Protein AF-0000000074762880 (afdb_homodimer)

pLDDT: mean 85.39, std 21.09, range [31.58, 98.94]

Structure (mmCIF, N/CA/C/O backbone):
data_AF-0000000074762880-model_v1
#
loop_
_entity.id
_entity.type
_entity.pdbx_description
1 polymer 'LSM complex subunit LSM5'
#
loop_
_atom_site.group_PDB
_atom_site.id
_atom_site.type_symbol
_atom_site.label_atom_id
_atom_site.label_alt_id
_atom_site.label_comp_id
_atom_site.label_asym_id
_atom_site.label_entity_id
_atom_site.label_seq_id
_atom_site.pdbx_PDB_ins_code
_atom_site.Cartn_x
_atom_site.Cartn_y
_atom_site.Cartn_z
_atom_site.occupancy
_atom_site.B_iso_or_equiv
_atom_site.auth_seq_id
_atom_site.auth_comp_id
_atom_site.auth_asym_id
_atom_site.auth_atom_id
_atom_site.pdbx_PDB_model_num
ATOM 1 N N . MET A 1 1 ? -32.656 53.375 37.812 1 33.16 1 MET A N 1
ATOM 2 C CA . MET A 1 1 ? -31.406 52.688 38.125 1 33.16 1 MET A CA 1
ATOM 3 C C . MET A 1 1 ? -31.312 51.375 37.344 1 33.16 1 MET A C 1
ATOM 5 O O . MET A 1 1 ? -31.844 50.344 37.75 1 33.16 1 MET A O 1
ATOM 9 N N . SER A 1 2 ? -31.391 51.438 35.969 1 41.62 2 SER A N 1
ATOM 10 C CA . SER A 1 2 ? -31.391 50.375 35 1 41.62 2 SER A CA 1
ATOM 11 C C . SER A 1 2 ? -30.078 49.594 35.031 1 41.62 2 SER A C 1
ATOM 13 O O . SER A 1 2 ? -29 50.188 35.094 1 41.62 2 SER A O 1
ATOM 15 N N . ALA A 1 3 ? -30.047 48.281 35.531 1 45.09 3 ALA A N 1
ATOM 16 C CA . ALA A 1 3 ? -29.031 47.25 35.625 1 45.09 3 ALA A CA 1
ATOM 17 C C . ALA A 1 3 ? -28.391 46.969 34.281 1 45.09 3 ALA A C 1
ATOM 19 O O . ALA A 1 3 ? -29.094 46.812 33.281 1 45.09 3 ALA A O 1
ATOM 20 N N . PRO A 1 4 ? -27.109 47.469 33.969 1 40.41 4 PRO A N 1
ATOM 21 C CA . PRO A 1 4 ? -26.391 47.219 32.719 1 40.41 4 PRO A CA 1
ATOM 22 C C . PRO A 1 4 ? -26.156 45.75 32.469 1 40.41 4 PRO A C 1
ATOM 24 O O . PRO A 1 4 ? -25.609 45.031 33.344 1 40.41 4 PRO A O 1
ATOM 27 N N . ASN A 1 5 ? -27 44.938 31.938 1 44.59 5 ASN A N 1
ATOM 28 C CA . ASN A 1 5 ? -26.891 43.5 31.656 1 44.59 5 ASN A CA 1
ATOM 29 C C . ASN A 1 5 ? -25.75 43.219 30.688 1 44.59 5 ASN A C 1
ATOM 31 O O . ASN A 1 5 ? -25.922 43.25 29.469 1 44.59 5 ASN A O 1
ATOM 35 N N . SER A 1 6 ? -24.656 44.031 30.609 1 48.41 6 SER A N 1
ATOM 36 C CA . SER A 1 6 ? -23.75 43.656 29.531 1 48.41 6 SER A CA 1
ATOM 37 C C . SER A 1 6 ? -23.234 42.219 29.688 1 48.41 6 SER A C 1
ATOM 39 O O . SER A 1 6 ? -22.484 41.938 30.625 1 48.41 6 SER A O 1
ATOM 41 N N . GLY A 1 7 ? -24.078 41.219 29.641 1 41.75 7 GLY A N 1
ATOM 42 C CA . GLY A 1 7 ? -23.641 39.812 29.656 1 41.75 7 GLY A CA 1
ATOM 43 C C . GLY A 1 7 ? -22.516 39.562 28.672 1 41.75 7 GLY A C 1
ATOM 44 O O . GLY A 1 7 ? -22.688 39.688 27.469 1 41.75 7 GLY A O 1
ATOM 45 N N . GLY A 1 8 ? -21.266 39.969 28.859 1 42.09 8 GLY A N 1
ATOM 46 C CA . GLY A 1 8 ? -20.078 39.531 28.125 1 42.09 8 GLY A CA 1
ATOM 47 C C . GLY A 1 8 ? -20.078 38.062 27.797 1 42.09 8 GLY A C 1
ATOM 48 O O . GLY A 1 8 ? -20.156 37.219 28.688 1 42.09 8 GLY A O 1
ATOM 49 N N . SER A 1 9 ? -20.672 37.625 26.641 1 46.97 9 SER A N 1
ATOM 50 C CA . SER A 1 9 ? -20.594 36.25 26.109 1 46.97 9 SER A CA 1
ATOM 51 C C . SER A 1 9 ? -19.156 35.75 26.109 1 46.97 9 SER A C 1
ATOM 53 O O . SER A 1 9 ? -18.281 36.375 25.5 1 46.97 9 SER A O 1
ATOM 55 N N . ALA A 1 10 ? -18.578 35.156 27.141 1 42.91 10 ALA A N 1
ATOM 56 C CA . ALA A 1 10 ? -17.312 34.438 27.219 1 42.91 10 ALA A CA 1
ATOM 57 C C . ALA A 1 10 ? -17.125 33.531 26.016 1 42.91 10 ALA A C 1
ATOM 59 O O . ALA A 1 10 ? -18 32.688 25.719 1 42.91 10 ALA A O 1
ATOM 60 N N . ALA A 1 11 ? -16.5 33.969 24.906 1 45.34 11 ALA A N 1
ATOM 61 C CA . ALA A 1 11 ? -16.078 33.094 23.828 1 45.34 11 ALA A CA 1
ATOM 62 C C . ALA A 1 11 ? -15.492 31.781 24.359 1 45.34 11 ALA A C 1
ATOM 64 O O . ALA A 1 11 ? -14.664 31.797 25.266 1 45.34 11 ALA A O 1
ATOM 65 N N . ALA A 1 12 ? -16.266 30.703 24.516 1 47.09 12 ALA A N 1
ATOM 66 C CA . ALA A 1 12 ? -15.789 29.375 24.844 1 47.09 12 ALA A CA 1
ATOM 67 C C . ALA A 1 12 ? -14.484 29.062 24.125 1 47.09 12 ALA A C 1
ATOM 69 O O . ALA A 1 12 ? -14.289 29.484 22.984 1 47.09 12 ALA A O 1
ATOM 70 N N . PRO A 1 13 ? -13.344 28.875 24.766 1 45.22 13 PRO A N 1
ATOM 71 C CA . PRO A 1 13 ? -12.102 28.484 24.094 1 45.22 13 PRO A CA 1
ATOM 72 C C . PRO A 1 13 ? -12.328 27.453 22.984 1 45.22 13 PRO A C 1
ATOM 74 O O . PRO A 1 13 ? -13.156 26.547 23.141 1 45.22 13 PRO A O 1
ATOM 77 N N . ALA A 1 14 ? -12.109 27.734 21.781 1 44.53 14 ALA A N 1
ATOM 78 C CA . ALA A 1 14 ? -12.023 26.734 20.703 1 44.53 14 ALA A CA 1
ATOM 79 C C . ALA A 1 14 ? -11.336 25.469 21.203 1 44.53 14 ALA A C 1
ATOM 81 O O . ALA A 1 14 ? -10.227 25.516 21.734 1 44.53 14 ALA A O 1
ATOM 82 N N . VAL A 1 15 ? -11.93 24.578 21.797 1 44.28 15 VAL A N 1
ATOM 83 C CA . VAL A 1 15 ? -11.352 23.266 22.031 1 44.28 15 VAL A CA 1
ATOM 84 C C . VAL A 1 15 ? -10.328 22.953 20.953 1 44.28 15 VAL A C 1
ATOM 86 O O . VAL A 1 15 ? -10.625 23.016 19.75 1 44.28 15 VAL A O 1
ATOM 89 N N . ALA A 1 16 ? -9.109 23.25 20.922 1 46.06 16 ALA A N 1
ATOM 90 C CA . ALA A 1 16 ? -8.07 22.594 20.125 1 46.06 16 ALA A CA 1
ATOM 91 C C . ALA A 1 16 ? -8.445 21.156 19.812 1 46.06 16 ALA A C 1
ATOM 93 O O . ALA A 1 16 ? -8.586 20.328 20.719 1 46.06 16 ALA A O 1
ATOM 94 N N . SER A 1 17 ? -9.477 20.719 19 1 48 17 SER A N 1
ATOM 95 C CA . SER A 1 17 ? -10.07 19.453 18.594 1 48 17 SER A CA 1
ATOM 96 C C . SER A 1 17 ? -9.023 18.344 18.594 1 48 17 SER A C 1
ATOM 98 O O . SER A 1 17 ? -8 18.453 17.906 1 48 17 SER A O 1
ATOM 100 N N . ILE A 1 18 ? -8.797 17.5 19.578 1 48.66 18 ILE A N 1
ATOM 101 C CA . ILE A 1 18 ? -8.047 16.281 19.859 1 48.66 18 ILE A CA 1
ATOM 102 C C . ILE A 1 18 ? -7.859 15.492 18.578 1 48.66 18 ILE A C 1
ATOM 104 O O . ILE A 1 18 ? -6.965 14.648 18.484 1 48.66 18 ILE A O 1
ATOM 108 N N . HIS A 1 19 ? -8.844 15.5 17.578 1 56.34 19 HIS A N 1
ATOM 109 C CA . HIS A 1 19 ? -8.836 14.672 16.375 1 56.34 19 HIS A CA 1
ATOM 110 C C . HIS A 1 19 ? -7.68 15.039 15.453 1 56.34 19 HIS A C 1
ATOM 112 O O . HIS A 1 19 ? -7.223 14.211 14.664 1 56.34 19 HIS A O 1
ATOM 118 N N . GLN A 1 20 ? -7.203 16.391 15.562 1 60.19 20 GLN A N 1
ATOM 119 C CA . GLN A 1 20 ? -6.215 16.938 14.641 1 60.19 20 GLN A CA 1
ATOM 120 C C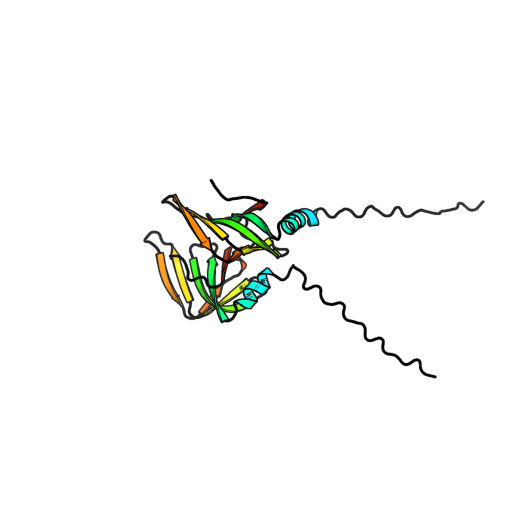 . GLN A 1 20 ? -4.812 16.438 14.977 1 60.19 20 GLN A C 1
ATOM 122 O O . GLN A 1 20 ? -3.959 16.328 14.094 1 60.19 20 GLN A O 1
ATOM 127 N N . LEU A 1 21 ? -4.727 15.547 16.047 1 78 21 LEU A N 1
ATOM 128 C CA . LEU A 1 21 ? -3.393 15.375 16.609 1 78 21 LEU A CA 1
ATOM 129 C C . LEU A 1 21 ? -2.654 14.234 15.906 1 78 21 LEU A C 1
ATOM 131 O O . LEU A 1 21 ? -1.507 14.398 15.484 1 78 21 LEU A O 1
ATOM 135 N N . PRO A 1 22 ? -3.332 13.062 15.812 1 84.62 22 PRO A N 1
ATOM 136 C CA . PRO A 1 22 ? -2.516 12.016 15.188 1 84.62 22 PRO A CA 1
ATOM 137 C C . PRO A 1 22 ? -2.133 12.344 13.75 1 84.62 22 PRO A C 1
ATOM 139 O O . PRO A 1 22 ? -0.975 12.164 13.359 1 84.62 22 PRO A O 1
ATOM 142 N N . LEU A 1 23 ? -3.07 12.852 13 1 90.31 23 LEU A N 1
ATOM 143 C CA . LEU A 1 23 ? -2.814 13.18 11.602 1 90.31 23 LEU A CA 1
ATOM 144 C C . LEU A 1 23 ? -1.828 14.336 11.484 1 90.31 23 LEU A C 1
ATOM 146 O O . LEU A 1 23 ? -1.041 14.391 10.539 1 90.31 23 LEU A O 1
ATOM 150 N N . GLU A 1 24 ? -1.868 15.227 12.484 1 90.62 24 GLU A N 1
ATOM 151 C CA . GLU A 1 24 ? -0.919 16.328 12.492 1 90.62 24 GLU A CA 1
ATOM 152 C C . GLU A 1 24 ? 0.515 15.836 12.625 1 90.62 24 GLU A C 1
ATOM 154 O O . GLU A 1 24 ? 1.433 16.391 12.023 1 90.62 24 GLU A O 1
ATOM 159 N N . LEU A 1 25 ? 0.623 14.883 13.5 1 91.12 25 LEU A N 1
ATOM 160 C CA . LEU A 1 25 ? 1.95 14.297 13.648 1 91.12 25 LEU A CA 1
ATOM 161 C C . LEU A 1 25 ? 2.432 13.711 12.32 1 91.12 25 LEU A C 1
ATOM 163 O O . LEU A 1 25 ? 3.588 13.898 11.938 1 91.12 25 LEU A O 1
ATOM 167 N N . ILE A 1 26 ? 1.624 12.969 11.641 1 94.25 26 ILE A N 1
ATOM 168 C CA . ILE A 1 26 ? 1.988 12.391 10.352 1 94.25 26 ILE A CA 1
ATOM 169 C C . ILE A 1 26 ? 2.318 13.5 9.359 1 94.25 26 ILE A C 1
ATOM 171 O O . ILE A 1 26 ? 3.273 13.391 8.586 1 94.25 26 ILE A O 1
ATOM 175 N N . ASP A 1 27 ? 1.484 14.57 9.406 1 93.56 27 ASP A N 1
ATOM 176 C CA . ASP A 1 27 ? 1.713 15.727 8.539 1 93.56 27 ASP A CA 1
ATOM 177 C C . ASP A 1 27 ? 3.127 16.266 8.719 1 93.56 27 ASP A C 1
ATOM 179 O O . ASP A 1 27 ? 3.783 16.641 7.738 1 93.56 27 ASP A O 1
ATOM 183 N N . SER A 1 28 ? 3.652 16.266 9.875 1 94.44 28 SER A N 1
ATOM 184 C CA . SER A 1 28 ? 4.977 16.812 10.156 1 94.44 28 SER A CA 1
ATOM 185 C C . SER A 1 28 ? 6.074 15.898 9.641 1 94.44 28 SER A C 1
ATOM 187 O O . SER A 1 28 ? 7.242 16.297 9.562 1 94.44 28 SER A O 1
ATOM 189 N N . CYS A 1 29 ? 5.75 14.648 9.273 1 96.38 29 CYS A N 1
ATOM 190 C CA . CYS A 1 29 ? 6.73 13.68 8.789 1 96.38 29 CYS A CA 1
ATOM 191 C C . CYS A 1 29 ? 6.883 13.766 7.277 1 96.38 29 CYS A C 1
ATOM 193 O O . CYS A 1 29 ? 7.758 13.117 6.699 1 96.38 29 CYS A O 1
ATOM 195 N N . ILE A 1 30 ? 6.023 14.531 6.621 1 96.12 30 ILE A N 1
ATOM 196 C CA . ILE A 1 30 ? 6.113 14.625 5.168 1 96.12 30 ILE A CA 1
ATOM 197 C C . ILE A 1 30 ? 7.516 15.078 4.766 1 96.12 30 ILE A C 1
ATOM 199 O O . ILE A 1 30 ? 8.039 16.047 5.305 1 96.12 30 ILE A O 1
ATOM 203 N N . GLY A 1 31 ? 8.102 14.375 3.934 1 97.81 31 GLY A N 1
ATOM 204 C CA . GLY A 1 31 ? 9.445 14.68 3.459 1 97.81 31 GLY A CA 1
ATOM 205 C C . GLY A 1 31 ? 10.531 14.055 4.309 1 97.81 31 GLY A C 1
ATOM 206 O O . GLY A 1 31 ? 11.711 14.156 3.986 1 97.81 31 GLY A O 1
ATOM 207 N N . SER A 1 32 ? 10.164 13.375 5.352 1 98.44 32 SER A N 1
ATOM 208 C CA . SER A 1 32 ? 11.133 12.773 6.262 1 98.44 32 SER A CA 1
ATOM 209 C C . SER A 1 32 ? 11 11.258 6.289 1 98.44 32 SER A C 1
ATOM 211 O O . SER A 1 32 ? 10.031 10.703 5.77 1 98.44 32 SER A O 1
ATOM 213 N N . LYS A 1 33 ? 11.969 10.609 6.941 1 98.62 33 LYS A N 1
ATOM 214 C CA . LYS A 1 33 ? 11.984 9.164 7.102 1 98.62 33 LYS A CA 1
ATOM 215 C C . LYS A 1 33 ? 10.938 8.711 8.117 1 98.62 33 LYS A C 1
ATOM 217 O O . LYS A 1 33 ? 10.75 9.352 9.148 1 98.62 33 LYS A O 1
ATOM 222 N N . ILE A 1 34 ? 10.328 7.562 7.801 1 98.75 34 ILE A N 1
ATOM 223 C CA . ILE A 1 34 ? 9.352 6.965 8.703 1 98.75 34 ILE A CA 1
ATOM 224 C C . ILE A 1 34 ? 9.422 5.441 8.609 1 98.75 34 ILE A C 1
ATOM 226 O O . ILE A 1 34 ? 9.734 4.895 7.551 1 98.75 34 ILE A O 1
ATOM 230 N N . TRP A 1 35 ? 9.18 4.832 9.648 1 98.81 35 TRP A N 1
ATOM 231 C CA . TRP A 1 35 ? 9.055 3.381 9.75 1 98.81 35 TRP A CA 1
ATOM 232 C C . TRP A 1 35 ? 7.605 2.971 9.984 1 98.81 35 TRP A C 1
ATOM 234 O O . TRP A 1 35 ? 6.953 3.465 10.906 1 98.81 35 TRP A O 1
ATOM 244 N N . VAL A 1 36 ? 7.086 2.119 9.117 1 98.81 36 VAL A N 1
ATOM 245 C CA . VAL A 1 36 ? 5.699 1.666 9.164 1 98.81 36 VAL A CA 1
ATOM 246 C C . VAL A 1 36 ? 5.656 0.163 9.43 1 98.81 36 VAL A C 1
ATOM 248 O O . VAL A 1 36 ? 6.27 -0.62 8.695 1 98.81 36 VAL A O 1
ATOM 251 N N . VAL A 1 37 ? 4.938 -0.223 10.414 1 98.38 37 VAL A N 1
ATOM 252 C CA . VAL A 1 37 ? 4.684 -1.624 10.734 1 98.38 37 VAL A CA 1
ATOM 253 C C . VAL A 1 37 ? 3.258 -1.995 10.328 1 98.38 37 VAL A C 1
ATOM 255 O O . VAL A 1 37 ? 2.295 -1.376 10.789 1 98.38 37 VAL A O 1
ATOM 258 N N . MET A 1 38 ? 3.141 -3.023 9.461 1 98 38 MET A N 1
ATOM 259 C CA . MET A 1 38 ? 1.846 -3.471 8.953 1 98 38 MET A CA 1
ATOM 260 C C . MET A 1 38 ? 1.243 -4.535 9.867 1 98 38 MET A C 1
ATOM 262 O O . MET A 1 38 ? 1.924 -5.059 10.75 1 98 38 MET A O 1
ATOM 266 N N . LYS A 1 39 ? 0.007 -4.867 9.594 1 96.81 39 LYS A N 1
ATOM 267 C CA . LYS A 1 39 ? -0.64 -5.98 10.273 1 96.81 39 LYS A CA 1
ATOM 268 C C . LYS A 1 39 ? -0.036 -7.316 9.844 1 96.81 39 LYS A C 1
ATOM 270 O O . LYS A 1 39 ? -0.022 -8.273 10.609 1 96.81 39 LYS A O 1
ATOM 275 N N . SER A 1 40 ? 0.507 -7.289 8.633 1 92.25 40 SER A N 1
ATOM 276 C CA . SER A 1 40 ? 1.175 -8.469 8.086 1 92.25 40 SER A CA 1
ATOM 277 C C . SER A 1 40 ? 2.602 -8.586 8.609 1 92.25 40 SER A C 1
ATOM 279 O O . SER A 1 40 ? 3.008 -7.832 9.492 1 92.25 40 SER A O 1
ATOM 281 N N . GLU A 1 41 ? 3.316 -9.469 8.07 1 91.19 41 GLU A N 1
ATOM 282 C CA . GLU A 1 41 ? 4.703 -9.711 8.453 1 91.19 41 GLU A CA 1
ATOM 283 C C . GLU A 1 41 ? 5.648 -8.742 7.742 1 91.19 41 GLU A C 1
ATOM 285 O O . GLU A 1 41 ? 6.855 -8.977 7.68 1 91.19 41 GLU A O 1
ATOM 290 N N . LYS A 1 42 ? 5.105 -7.676 7.27 1 96 42 LYS A N 1
ATOM 291 C CA . LYS A 1 42 ? 5.926 -6.727 6.523 1 96 42 LYS A CA 1
ATOM 292 C C . LYS A 1 42 ? 6.074 -5.41 7.277 1 96 42 LYS A C 1
ATOM 294 O O . LYS A 1 42 ? 5.141 -4.969 7.953 1 96 42 LYS A O 1
ATOM 299 N N . GLU A 1 43 ? 7.238 -4.797 7.148 1 98.38 43 GLU A N 1
ATOM 300 C CA . GLU A 1 43 ? 7.555 -3.451 7.613 1 98.38 43 GLU A CA 1
ATOM 301 C C . GLU A 1 43 ? 8.281 -2.652 6.531 1 98.38 43 GLU A C 1
ATOM 303 O O . GLU A 1 43 ? 8.938 -3.227 5.664 1 98.38 43 GLU A O 1
ATOM 308 N N . PHE A 1 44 ? 8.156 -1.356 6.711 1 98.69 44 PHE A N 1
ATOM 309 C CA . PHE A 1 44 ? 8.711 -0.507 5.668 1 98.69 44 PHE A CA 1
ATOM 310 C C . PHE A 1 44 ? 9.383 0.723 6.27 1 98.69 44 PHE A C 1
ATOM 312 O O . PHE A 1 44 ? 8.844 1.341 7.188 1 98.69 44 PHE A O 1
ATOM 319 N N . THR A 1 45 ? 10.5 1.047 5.758 1 98.88 45 THR A N 1
ATOM 320 C CA . THR A 1 45 ? 11.062 2.377 5.961 1 98.88 45 THR A CA 1
ATOM 321 C C . THR A 1 45 ? 11.18 3.121 4.633 1 98.88 45 THR A C 1
ATOM 323 O O . THR A 1 45 ? 11.359 2.504 3.582 1 98.88 45 THR A O 1
ATOM 326 N N . GLY A 1 46 ? 11.102 4.391 4.711 1 98.81 46 GLY A N 1
ATOM 327 C CA . GLY A 1 46 ? 11.219 5.258 3.551 1 98.81 46 GLY A CA 1
ATOM 328 C C . GLY A 1 46 ? 10.898 6.711 3.859 1 98.81 46 GLY A C 1
ATOM 329 O O . GLY A 1 46 ? 10.688 7.07 5.02 1 98.81 46 GLY A O 1
ATOM 330 N N . THR A 1 47 ? 10.914 7.496 2.854 1 98.88 47 THR A N 1
ATOM 331 C CA . THR A 1 47 ? 10.531 8.898 2.982 1 98.88 47 THR A CA 1
ATOM 332 C C . THR A 1 47 ? 9.039 9.078 2.73 1 98.88 47 THR A C 1
ATOM 334 O O . THR A 1 47 ? 8.531 8.695 1.672 1 98.88 47 THR A O 1
ATOM 337 N N . LEU A 1 48 ? 8.367 9.703 3.633 1 98.31 48 LEU A N 1
ATOM 338 C CA . LEU A 1 48 ? 6.941 9.961 3.459 1 98.31 48 LEU A CA 1
ATOM 339 C C . LEU A 1 48 ? 6.707 11.086 2.461 1 98.31 48 LEU A C 1
ATOM 341 O O . LEU A 1 48 ? 7.188 12.211 2.66 1 98.31 48 LEU A O 1
ATOM 345 N N . LYS A 1 49 ? 5.973 10.836 1.462 1 97.31 49 LYS A N 1
ATOM 346 C CA . LYS A 1 49 ? 5.676 11.852 0.46 1 97.31 49 LYS A CA 1
ATOM 347 C C . LYS A 1 49 ? 4.297 12.469 0.69 1 97.31 49 LYS A C 1
ATOM 349 O O . LYS A 1 49 ? 4.164 13.695 0.765 1 97.31 49 LYS A O 1
ATOM 354 N N . TYR A 1 50 ? 3.309 11.484 0.791 1 94 50 TYR A N 1
ATOM 355 C CA . TYR A 1 50 ? 1.933 11.922 0.991 1 94 50 TYR A CA 1
ATOM 356 C C . TYR A 1 50 ? 1.143 10.891 1.792 1 94 50 TYR A C 1
ATOM 358 O O . TYR A 1 50 ? 1.546 9.734 1.889 1 94 50 TYR A O 1
ATOM 366 N N . PHE A 1 51 ? 0.05 11.461 2.389 1 94.69 51 PHE A N 1
ATOM 367 C CA . PHE A 1 51 ? -0.934 10.602 3.029 1 94.69 51 PHE A CA 1
ATOM 368 C C . PHE A 1 51 ? -2.318 11.234 2.994 1 94.69 51 PHE A C 1
ATOM 370 O O . PHE A 1 51 ? -2.459 12.414 2.65 1 94.69 51 PHE A O 1
ATOM 377 N N . ASP A 1 52 ? -3.312 10.461 3.271 1 92.25 52 ASP A N 1
ATOM 378 C CA . ASP A 1 52 ? -4.668 11.008 3.297 1 92.25 52 ASP A CA 1
ATOM 379 C C . ASP A 1 52 ? -5.336 10.758 4.648 1 92.25 52 ASP A C 1
ATOM 381 O O . ASP A 1 52 ? -4.68 10.328 5.598 1 92.25 52 ASP A O 1
ATOM 385 N N . ASP A 1 53 ? -6.555 11.148 4.82 1 89.88 53 ASP A N 1
ATOM 386 C CA . ASP A 1 53 ? -7.281 11.109 6.086 1 89.88 53 ASP A CA 1
ATOM 387 C C . ASP A 1 53 ? -7.453 9.672 6.578 1 89.88 53 ASP A C 1
ATOM 389 O O . ASP A 1 53 ? -7.75 9.445 7.75 1 89.88 53 ASP A O 1
ATOM 393 N N . TYR A 1 54 ? -7.262 8.711 5.699 1 90.69 54 TYR A N 1
ATOM 394 C CA . TYR A 1 54 ? -7.375 7.305 6.059 1 90.69 54 TYR A CA 1
ATOM 395 C C . TYR A 1 54 ? -6.012 6.719 6.41 1 90.69 54 TYR A C 1
ATOM 397 O O . TYR A 1 54 ? -5.895 5.52 6.672 1 90.69 54 TYR A O 1
ATOM 405 N N . VAL A 1 55 ? -5.012 7.488 6.273 1 94.12 55 VAL A N 1
ATOM 406 C CA . VAL A 1 55 ? -3.623 7.164 6.578 1 94.12 55 VAL A CA 1
ATOM 407 C C . VAL A 1 55 ? -3.053 6.246 5.5 1 94.12 55 VAL A C 1
ATOM 409 O O . VAL A 1 55 ? -2.193 5.41 5.781 1 94.12 55 VAL A O 1
ATOM 412 N N . ASN A 1 56 ? -3.709 6.227 4.246 1 96.12 56 ASN A N 1
ATOM 413 C CA . ASN A 1 56 ? -2.967 5.738 3.09 1 96.12 56 ASN A CA 1
ATOM 414 C C . ASN A 1 56 ? -1.724 6.582 2.824 1 96.12 56 ASN A C 1
ATOM 416 O O . ASN A 1 56 ? -1.806 7.812 2.75 1 96.12 56 ASN A O 1
ATOM 420 N N . MET A 1 57 ? -0.604 5.867 2.588 1 97.25 57 MET A N 1
ATOM 421 C CA . MET A 1 57 ? 0.661 6.598 2.539 1 97.25 57 MET A CA 1
ATOM 422 C C . MET A 1 57 ? 1.443 6.246 1.278 1 97.25 57 MET A C 1
ATOM 424 O O . MET A 1 57 ? 1.493 5.082 0.878 1 97.25 57 MET A O 1
ATOM 428 N N . VAL A 1 58 ? 2.037 7.223 0.761 1 98.19 58 VAL A N 1
ATOM 429 C CA . VAL A 1 58 ? 2.998 7.027 -0.319 1 98.19 58 VAL A CA 1
ATOM 430 C C . VAL A 1 58 ? 4.414 7.254 0.204 1 98.19 58 VAL A C 1
ATOM 432 O O . VAL A 1 58 ? 4.727 8.32 0.733 1 98.19 58 VAL A O 1
ATOM 435 N N . LEU A 1 59 ? 5.215 6.23 0.085 1 98.5 59 LEU A N 1
ATOM 436 C CA . LEU A 1 59 ? 6.621 6.324 0.465 1 98.5 59 LEU A CA 1
ATOM 437 C C . LEU A 1 59 ? 7.523 6.207 -0.758 1 98.5 59 LEU A C 1
ATOM 439 O O . LEU A 1 59 ? 7.184 5.52 -1.723 1 98.5 59 LEU A O 1
ATOM 443 N N . GLU A 1 60 ? 8.656 6.867 -0.677 1 98.5 60 GLU A N 1
ATOM 444 C CA . GLU A 1 60 ? 9.719 6.719 -1.665 1 98.5 60 GLU A CA 1
ATOM 445 C C . GLU A 1 60 ? 11.008 6.215 -1.02 1 98.5 60 GLU A C 1
ATOM 447 O O . GLU A 1 60 ? 11.18 6.32 0.196 1 98.5 60 GLU A O 1
ATOM 452 N N . ASP A 1 61 ? 11.922 5.66 -1.912 1 98.62 61 ASP A N 1
ATOM 453 C CA . ASP A 1 61 ? 13.18 5.09 -1.438 1 98.62 61 ASP A CA 1
ATOM 454 C C . ASP A 1 61 ? 12.938 4.145 -0.264 1 98.62 61 ASP A C 1
ATOM 456 O O . ASP A 1 61 ? 13.477 4.355 0.828 1 98.62 61 ASP A O 1
ATOM 460 N N . VAL A 1 62 ? 12.25 3.068 -0.622 1 98.69 62 VAL A N 1
ATOM 461 C CA . VAL A 1 62 ? 11.664 2.205 0.397 1 98.69 62 VAL A CA 1
ATOM 462 C C . VAL A 1 62 ? 12.555 0.987 0.623 1 98.69 62 VAL A C 1
ATOM 464 O O . VAL A 1 62 ? 13.07 0.4 -0.333 1 98.69 62 VAL A O 1
ATOM 467 N N . THR A 1 63 ? 12.719 0.691 1.844 1 98.69 63 THR A N 1
ATOM 468 C CA . THR A 1 63 ? 13.203 -0.628 2.229 1 98.69 63 THR A CA 1
ATOM 469 C C . THR A 1 63 ? 12.094 -1.453 2.867 1 98.69 63 THR A C 1
ATOM 471 O O . THR A 1 63 ? 11.492 -1.03 3.855 1 98.69 63 THR A O 1
ATOM 474 N N . GLU A 1 64 ? 11.797 -2.555 2.312 1 98.38 64 GLU A N 1
ATOM 475 C CA . GLU A 1 64 ? 10.844 -3.514 2.863 1 98.38 64 GLU A CA 1
ATOM 476 C C . GLU A 1 64 ? 11.555 -4.582 3.691 1 98.38 64 GLU A C 1
ATOM 478 O O . GLU A 1 64 ? 12.578 -5.121 3.273 1 98.38 64 GLU A O 1
ATOM 483 N N . PHE A 1 65 ? 10.992 -4.855 4.824 1 97.88 65 PHE A N 1
ATOM 484 C CA . PHE A 1 65 ? 11.406 -5.965 5.676 1 97.88 65 PHE A CA 1
ATOM 485 C C . PHE A 1 65 ? 10.281 -6.984 5.816 1 97.88 65 PHE A C 1
ATOM 487 O O . PHE A 1 65 ? 9.156 -6.629 6.188 1 97.88 65 PHE A O 1
ATOM 494 N N . GLU A 1 66 ? 10.594 -8.211 5.469 1 95.81 66 GLU A N 1
ATOM 495 C CA . GLU A 1 66 ? 9.617 -9.289 5.594 1 95.81 66 GLU A CA 1
ATOM 496 C C . GLU A 1 66 ? 10.156 -10.438 6.438 1 95.81 66 GLU A C 1
ATOM 498 O O . GLU A 1 66 ? 11.258 -10.938 6.184 1 95.81 66 GLU A O 1
ATOM 503 N N . ASN A 1 67 ? 9.43 -10.828 7.402 1 93 67 ASN A N 1
ATOM 504 C CA . ASN A 1 67 ? 9.789 -12.016 8.164 1 93 67 ASN A CA 1
ATOM 505 C C . ASN A 1 67 ? 9.305 -13.289 7.469 1 93 67 ASN A C 1
ATOM 507 O O . ASN A 1 67 ? 8.117 -13.438 7.188 1 93 67 ASN A O 1
ATOM 511 N N . THR A 1 68 ? 10.273 -14.156 7.129 1 88.19 68 THR A N 1
ATOM 512 C CA . THR A 1 68 ? 9.984 -15.453 6.531 1 88.19 68 THR A CA 1
ATOM 513 C C . THR A 1 68 ? 10.461 -16.578 7.434 1 88.19 68 THR A C 1
ATOM 515 O O . THR A 1 68 ? 11.203 -16.344 8.391 1 88.19 68 THR A O 1
ATOM 518 N N . PRO A 1 69 ? 10.047 -17.812 7.145 1 86.25 69 PRO A N 1
ATOM 519 C CA . PRO A 1 69 ? 10.57 -18.922 7.922 1 86.25 69 PRO A CA 1
ATOM 520 C C . PRO A 1 69 ? 12.094 -19.016 7.867 1 86.25 69 PRO A C 1
ATOM 522 O O . PRO A 1 69 ? 12.727 -19.484 8.82 1 86.25 69 PRO A O 1
ATOM 525 N N . GLU A 1 70 ? 12.75 -18.562 6.84 1 89.5 70 GLU A N 1
ATOM 526 C CA . GLU A 1 70 ? 14.195 -18.656 6.645 1 89.5 70 GLU A CA 1
ATOM 527 C C . GLU A 1 70 ? 14.906 -17.453 7.27 1 89.5 70 GLU A C 1
ATOM 529 O O . GLU A 1 70 ? 16.141 -17.422 7.348 1 89.5 70 GLU A O 1
ATOM 534 N N . GLY A 1 71 ? 14.188 -16.469 7.676 1 91.88 71 GLY A N 1
ATOM 535 C CA . GLY A 1 71 ? 14.766 -15.25 8.234 1 91.88 71 GLY A CA 1
ATOM 536 C C . GLY A 1 71 ? 14.164 -13.984 7.648 1 91.88 71 GLY A C 1
ATOM 537 O O . GLY A 1 71 ? 13.117 -14.023 7.008 1 91.88 71 GLY A O 1
ATOM 538 N N . ARG A 1 72 ? 14.891 -12.93 7.91 1 94.69 72 ARG A N 1
ATOM 539 C CA . ARG A 1 72 ? 14.406 -11.641 7.445 1 94.69 72 ARG A CA 1
ATOM 540 C C . ARG A 1 72 ? 14.891 -11.352 6.027 1 94.69 72 ARG A C 1
ATOM 542 O O . ARG A 1 72 ? 16.094 -11.414 5.746 1 94.69 72 ARG A O 1
ATOM 549 N N . LYS A 1 73 ? 13.984 -11.141 5.188 1 94.62 73 LYS A N 1
ATOM 550 C CA . LYS A 1 73 ? 14.273 -10.719 3.82 1 94.62 73 LYS A CA 1
ATOM 551 C C . LYS A 1 73 ? 14.133 -9.211 3.668 1 94.62 73 LYS A C 1
ATOM 553 O O . LYS A 1 73 ? 13.156 -8.625 4.148 1 94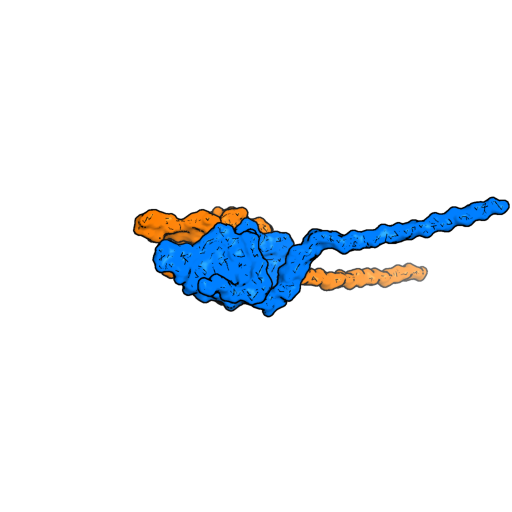.62 73 LYS A O 1
ATOM 558 N N . THR A 1 74 ? 15.086 -8.586 3.045 1 96.75 74 THR A N 1
ATOM 559 C CA . THR A 1 74 ? 15.062 -7.145 2.793 1 96.75 74 THR A CA 1
ATOM 560 C C . THR A 1 74 ? 15.023 -6.859 1.295 1 96.75 74 THR A C 1
ATOM 562 O O . THR A 1 74 ? 15.781 -7.449 0.524 1 96.75 74 THR A O 1
ATOM 565 N N . THR A 1 75 ? 14.125 -5.988 0.883 1 96.44 75 THR A N 1
ATOM 566 C CA . THR A 1 75 ? 13.977 -5.605 -0.517 1 96.44 75 THR A CA 1
ATOM 567 C C . THR A 1 75 ? 13.914 -4.086 -0.66 1 96.44 75 THR A C 1
ATOM 569 O O . THR A 1 75 ? 13.312 -3.404 0.171 1 96.44 75 THR A O 1
ATOM 572 N N . LYS A 1 76 ? 14.477 -3.617 -1.74 1 97.81 76 LYS A N 1
ATOM 573 C CA . LYS A 1 76 ? 14.391 -2.191 -2.039 1 97.81 76 LYS A CA 1
ATOM 574 C C . LYS A 1 76 ? 13.305 -1.913 -3.08 1 97.81 76 LYS A C 1
ATOM 576 O O . LYS A 1 76 ? 13.164 -2.658 -4.055 1 97.81 76 LYS A O 1
ATOM 581 N N . LEU A 1 77 ? 12.594 -0.896 -2.871 1 97.56 77 LEU A N 1
ATOM 582 C CA . LEU A 1 77 ? 11.57 -0.428 -3.793 1 97.56 77 LEU A CA 1
ATOM 583 C C . LEU A 1 77 ? 11.695 1.072 -4.031 1 97.56 77 LEU A C 1
ATOM 585 O O . LEU A 1 77 ? 12.055 1.823 -3.123 1 97.56 77 LEU A O 1
ATOM 589 N N . GLU A 1 78 ? 11.328 1.49 -5.18 1 97.62 78 GLU A N 1
ATOM 590 C CA . GLU A 1 78 ? 11.375 2.92 -5.469 1 97.62 78 GLU A CA 1
ATOM 591 C C . GLU A 1 78 ? 10.219 3.654 -4.801 1 97.62 78 GLU A C 1
ATOM 593 O O . GLU A 1 78 ? 10.406 4.719 -4.207 1 97.62 78 GLU A O 1
ATOM 598 N N . GLN A 1 79 ? 8.984 3.176 -5 1 98.38 79 GLN A N 1
ATOM 599 C CA . GLN A 1 79 ? 7.773 3.809 -4.484 1 98.38 79 GLN A CA 1
ATOM 600 C C . GLN A 1 79 ? 6.727 2.768 -4.098 1 98.38 79 GLN A C 1
ATOM 602 O O . GLN A 1 79 ? 6.602 1.733 -4.758 1 98.38 79 GLN A O 1
ATOM 607 N N . ILE A 1 80 ? 5.953 3.102 -3.088 1 98.44 80 ILE A N 1
ATOM 608 C CA . ILE A 1 80 ? 4.906 2.191 -2.633 1 98.44 80 ILE A CA 1
ATOM 609 C C . ILE A 1 80 ? 3.752 2.992 -2.035 1 98.44 80 ILE A C 1
ATOM 611 O O . ILE A 1 80 ? 3.959 4.07 -1.473 1 98.44 80 ILE A O 1
ATOM 615 N N . LEU A 1 81 ? 2.541 2.553 -2.293 1 98.38 81 LEU A N 1
ATOM 616 C CA . LEU A 1 81 ? 1.381 3.035 -1.551 1 98.38 81 LEU A CA 1
ATOM 617 C C . LEU A 1 81 ? 0.953 2.023 -0.494 1 98.38 81 LEU A C 1
ATOM 619 O O . LEU A 1 81 ? 0.704 0.857 -0.81 1 98.38 81 LEU A O 1
ATOM 623 N N . LEU A 1 82 ? 0.948 2.41 0.747 1 98.31 82 LEU A N 1
ATOM 624 C CA . LEU A 1 82 ? 0.506 1.572 1.856 1 98.31 82 LEU A CA 1
ATOM 625 C C . LEU A 1 82 ? -0.926 1.909 2.256 1 98.31 82 LEU A C 1
ATOM 627 O O . LEU A 1 82 ? -1.259 3.078 2.461 1 98.31 82 LEU A O 1
ATOM 631 N N . ASN A 1 83 ? -1.753 0.934 2.365 1 97.38 83 ASN A N 1
ATOM 632 C CA . ASN A 1 83 ? -3.152 1.08 2.754 1 97.38 83 ASN A CA 1
ATOM 633 C C . ASN A 1 83 ? -3.299 1.249 4.266 1 97.38 83 ASN A C 1
ATOM 635 O O . ASN A 1 83 ? -2.93 0.359 5.031 1 97.38 83 ASN A O 1
ATOM 639 N N . GLY A 1 84 ? -3.873 2.266 4.609 1 96.5 84 GLY A N 1
ATOM 640 C CA . GLY A 1 84 ? -3.973 2.631 6.016 1 96.5 84 GLY A CA 1
ATOM 641 C C . GLY A 1 84 ? -4.73 1.608 6.844 1 96.5 84 GLY A C 1
ATOM 642 O O . GLY A 1 84 ? -4.422 1.405 8.016 1 96.5 84 GLY A O 1
ATOM 643 N N . ASN A 1 85 ? -5.648 0.94 6.266 1 95.62 85 ASN A N 1
ATOM 644 C CA . ASN A 1 85 ? -6.438 -0.074 6.961 1 95.62 85 ASN A CA 1
ATOM 645 C C . ASN A 1 85 ? -5.559 -1.204 7.484 1 95.62 85 ASN A C 1
ATOM 647 O O . ASN A 1 85 ? -5.949 -1.923 8.406 1 95.62 85 ASN A O 1
ATOM 651 N N . ASN A 1 86 ? -4.363 -1.286 6.992 1 97.44 86 ASN A N 1
ATOM 652 C CA . ASN A 1 86 ? -3.504 -2.418 7.316 1 97.44 86 ASN A CA 1
ATOM 653 C C . ASN A 1 86 ? -2.252 -1.973 8.07 1 97.44 86 ASN A C 1
ATOM 655 O O . ASN A 1 86 ? -1.311 -2.752 8.234 1 97.44 86 ASN A O 1
ATOM 659 N N . ILE A 1 87 ? -2.221 -0.767 8.445 1 97.62 87 ILE A N 1
ATOM 660 C CA . ILE A 1 87 ? -1.089 -0.241 9.203 1 97.62 87 ILE A CA 1
ATOM 661 C 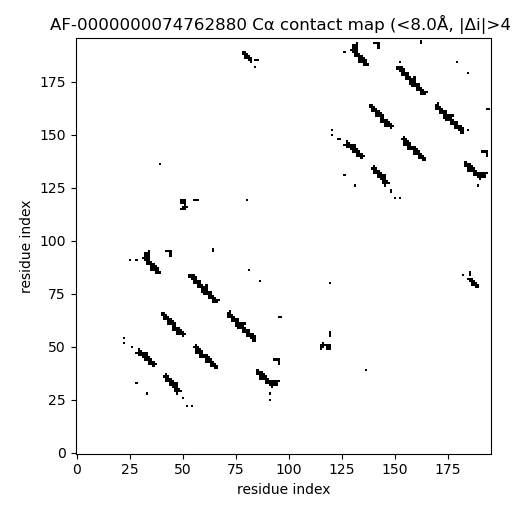C . ILE A 1 87 ? -1.345 -0.408 10.703 1 97.62 87 ILE A C 1
ATOM 663 O O . ILE A 1 87 ? -2.418 -0.054 11.195 1 97.62 87 ILE A O 1
ATOM 667 N N . CYS A 1 88 ? -0.367 -0.911 11.367 1 97.62 88 CYS A N 1
ATOM 668 C CA . CYS A 1 88 ? -0.432 -1.099 12.812 1 97.62 88 CYS A CA 1
ATOM 669 C C . CYS A 1 88 ? 0.208 0.075 13.547 1 97.62 88 CYS A C 1
ATOM 671 O O . CYS A 1 88 ? -0.324 0.55 14.555 1 97.62 88 CYS A O 1
ATOM 673 N N . MET A 1 89 ? 1.412 0.529 13.039 1 97.38 89 MET A N 1
ATOM 674 C CA . MET A 1 89 ? 2.16 1.544 13.781 1 97.38 89 MET A CA 1
ATOM 675 C C . MET A 1 89 ? 3.016 2.381 12.836 1 97.38 89 MET A C 1
ATOM 677 O O . MET A 1 89 ? 3.461 1.893 11.797 1 97.38 89 MET A O 1
ATOM 681 N N . LEU A 1 90 ? 3.195 3.582 13.203 1 98.06 90 LEU A N 1
ATOM 682 C CA . LEU A 1 90 ? 4.094 4.52 12.539 1 98.06 90 LEU A CA 1
ATOM 683 C C . LEU A 1 90 ? 5.156 5.035 13.508 1 98.06 90 LEU A C 1
ATOM 685 O O . LEU A 1 90 ? 4.832 5.453 14.625 1 98.06 90 LEU A O 1
ATOM 689 N N . ILE A 1 91 ? 6.379 5 13.094 1 98.12 91 ILE A N 1
ATOM 690 C CA . ILE A 1 91 ? 7.484 5.477 13.922 1 98.12 91 ILE A CA 1
ATOM 691 C C . ILE A 1 91 ? 8.25 6.566 13.172 1 98.12 91 ILE A C 1
ATOM 693 O O . ILE A 1 91 ? 9.094 6.27 12.328 1 98.12 91 ILE A O 1
ATOM 697 N N . PRO A 1 92 ? 7.938 7.82 13.477 1 97.5 92 PRO A N 1
ATOM 698 C CA . PRO A 1 92 ? 8.688 8.914 12.852 1 97.5 92 PRO A CA 1
ATOM 699 C C . PRO A 1 92 ? 10.195 8.766 13.008 1 97.5 92 PRO A C 1
ATOM 701 O O . PRO A 1 92 ? 10.688 8.523 14.117 1 97.5 92 PRO A O 1
ATOM 704 N N . GLY A 1 93 ? 10.883 8.852 11.922 1 97.5 93 GLY A N 1
ATOM 705 C CA . GLY A 1 93 ? 12.336 8.789 11.961 1 97.5 93 GLY A CA 1
ATOM 706 C C . GLY A 1 93 ? 12.867 7.379 12.148 1 97.5 93 GLY A C 1
ATOM 707 O O . GLY A 1 93 ? 14.078 7.176 12.266 1 97.5 93 GLY A O 1
ATOM 708 N N . GLY A 1 94 ? 12.016 6.383 12.141 1 97.25 94 GLY A N 1
ATOM 709 C CA . GLY A 1 94 ? 12.453 5.012 12.352 1 97.25 94 GLY A CA 1
ATOM 710 C C . GLY A 1 94 ? 13.266 4.461 11.195 1 97.25 94 GLY A C 1
ATOM 711 O O . GLY A 1 94 ? 13.016 4.809 10.039 1 97.25 94 GLY A O 1
ATOM 712 N N . GLU A 1 95 ? 14.203 3.535 11.523 1 96.31 95 GLU A N 1
ATOM 713 C CA . GLU A 1 95 ? 15.102 3 10.508 1 96.31 95 GLU A CA 1
ATOM 714 C C . GLU A 1 95 ? 14.812 1.527 10.234 1 96.31 95 GLU A C 1
ATOM 716 O O . GLU A 1 95 ? 15.453 0.915 9.375 1 96.31 95 GLU A O 1
ATOM 721 N N . GLY A 1 96 ? 13.867 0.995 10.812 1 96.75 96 GLY A N 1
ATOM 722 C CA . GLY A 1 96 ? 13.523 -0.399 10.586 1 96.75 96 GLY A CA 1
ATOM 723 C C . GLY A 1 96 ? 14.047 -1.328 11.664 1 96.75 96 GLY A C 1
ATOM 724 O O . GLY A 1 96 ? 14.633 -0.877 12.648 1 96.75 96 GLY A O 1
ATOM 725 N N . PRO A 1 97 ? 13.703 -2.535 11.523 1 93.06 97 PRO A N 1
ATOM 726 C CA . PRO A 1 97 ? 14.148 -3.508 12.523 1 93.06 97 PRO A CA 1
ATOM 727 C C . PRO A 1 97 ? 15.648 -3.771 12.469 1 93.06 97 PRO A C 1
ATOM 729 O O . PRO A 1 97 ? 16.266 -3.646 11.398 1 93.06 97 PRO A O 1
ATOM 732 N N . GLN A 1 98 ? 16.344 -3.859 13.562 1 80.06 98 GLN A N 1
ATOM 733 C CA . GLN A 1 98 ? 17.781 -4.141 13.664 1 80.06 98 GLN A CA 1
ATOM 734 C C . GLN A 1 98 ? 18.031 -5.637 13.828 1 80.06 98 GLN A C 1
ATOM 736 O O . GLN A 1 98 ? 17.188 -6.359 14.367 1 80.06 98 GLN A O 1
ATOM 741 N N . MET B 1 1 ? -29.125 55.406 -15.297 1 31.58 1 MET B N 1
ATOM 742 C CA . MET B 1 1 ? -27.703 55.094 -15.328 1 31.58 1 MET B CA 1
ATOM 743 C C . MET B 1 1 ? -27.406 53.812 -14.586 1 31.58 1 MET B C 1
ATOM 745 O O . MET B 1 1 ? -27.469 53.75 -13.352 1 31.58 1 MET B O 1
ATOM 749 N N . SER B 1 2 ? -27.75 52.594 -15.172 1 40.75 2 SER B N 1
ATOM 750 C CA . SER B 1 2 ? -27.688 51.188 -14.727 1 40.75 2 SER B CA 1
ATOM 751 C C . SER B 1 2 ? -26.25 50.781 -14.398 1 40.75 2 SER B C 1
ATOM 753 O O . SER B 1 2 ? -25.312 51.156 -15.102 1 40.75 2 SER B O 1
ATOM 755 N N . ALA B 1 3 ? -25.953 50.562 -13.109 1 45.56 3 ALA B N 1
ATOM 756 C CA . ALA B 1 3 ? -24.766 50.062 -12.43 1 45.56 3 ALA B CA 1
ATOM 757 C C . ALA B 1 3 ? -24.234 48.781 -13.094 1 45.56 3 ALA B C 1
ATOM 759 O O . ALA B 1 3 ? -24.938 47.781 -13.164 1 45.56 3 ALA B O 1
ATOM 760 N N . PRO B 1 4 ? -23.219 48.938 -14.047 1 35.25 4 PRO B N 1
ATOM 761 C CA . PRO B 1 4 ? -22.75 47.812 -14.883 1 35.25 4 PRO B CA 1
ATOM 762 C C . PRO B 1 4 ? -22.328 46.625 -14.062 1 35.25 4 PRO B C 1
ATOM 764 O O . PRO B 1 4 ? -22.75 45.5 -14.352 1 35.25 4 PRO B O 1
ATOM 767 N N . ASN B 1 5 ? -21 46.562 -13.562 1 44.31 5 ASN B N 1
ATOM 768 C CA . ASN B 1 5 ? -19.906 45.625 -13.766 1 44.31 5 ASN B CA 1
ATOM 769 C C . ASN B 1 5 ? -20.031 44.406 -12.859 1 44.31 5 ASN B C 1
ATOM 771 O O . ASN B 1 5 ? -20.344 44.531 -11.68 1 44.31 5 ASN B O 1
ATOM 775 N N . SER B 1 6 ? -20.359 43.188 -13.453 1 46.62 6 SER B N 1
ATOM 776 C CA . SER B 1 6 ? -20.312 41.75 -13.141 1 46.62 6 SER B CA 1
ATOM 777 C C . SER B 1 6 ? -18.984 41.375 -12.5 1 46.62 6 SER B C 1
ATOM 779 O O . SER B 1 6 ? -17.938 41.5 -13.133 1 46.62 6 SER B O 1
ATOM 781 N N . GLY B 1 7 ? -18.656 41.75 -11.328 1 37.31 7 GLY B N 1
ATOM 782 C CA . GLY B 1 7 ? -17.5 41.281 -10.586 1 37.31 7 GLY B CA 1
ATOM 783 C C . GLY B 1 7 ? -17.281 39.781 -10.727 1 37.31 7 GLY B C 1
ATOM 784 O O . GLY B 1 7 ? -18.156 38.969 -10.375 1 37.31 7 GLY B O 1
ATOM 785 N N . GLY B 1 8 ? -16.672 39.312 -11.859 1 42.66 8 GLY B N 1
ATOM 786 C CA . GLY B 1 8 ? -16.125 37.969 -12.016 1 42.66 8 GLY B CA 1
ATOM 787 C C . GLY B 1 8 ? -15.484 37.469 -10.742 1 42.66 8 GLY B C 1
ATOM 788 O O . GLY B 1 8 ? -14.57 38.062 -10.195 1 42.66 8 GLY B O 1
ATOM 789 N N . SER B 1 9 ? -16.219 36.812 -9.867 1 44.56 9 SER B N 1
ATOM 790 C CA . SER B 1 9 ? -15.734 36.125 -8.672 1 44.56 9 SER B CA 1
ATOM 791 C C . SER B 1 9 ? -14.516 35.281 -8.992 1 44.56 9 SER B C 1
ATOM 793 O O . SER B 1 9 ? -14.562 34.406 -9.859 1 44.56 9 SER B O 1
ATOM 795 N N . ALA B 1 10 ? -13.281 35.75 -8.93 1 40.38 10 ALA B N 1
ATOM 796 C CA . ALA B 1 10 ? -12.031 35 -8.984 1 40.38 10 ALA B CA 1
ATOM 797 C C . ALA B 1 10 ? -12.117 33.719 -8.156 1 40.38 10 ALA B C 1
ATOM 799 O O . ALA B 1 10 ? -12.438 33.75 -6.965 1 40.38 10 ALA B O 1
ATOM 800 N N . ALA B 1 11 ? -12.523 32.562 -8.742 1 40.84 11 ALA B N 1
ATOM 801 C CA . ALA B 1 11 ? -12.453 31.234 -8.133 1 40.84 11 ALA B CA 1
ATOM 802 C C . ALA B 1 11 ? -11.125 31.031 -7.414 1 40.84 11 ALA B C 1
ATOM 804 O O . ALA B 1 11 ? -10.062 31.344 -7.961 1 40.84 11 ALA B O 1
ATOM 805 N N . ALA B 1 12 ? -11 31.25 -6.117 1 41.34 12 ALA B N 1
ATOM 806 C CA . ALA B 1 12 ? -9.828 30.906 -5.316 1 41.34 12 ALA B CA 1
ATOM 807 C C . ALA B 1 12 ? -9.211 29.594 -5.789 1 41.34 12 ALA B C 1
ATOM 809 O O . ALA B 1 12 ? -9.922 28.688 -6.223 1 41.34 12 ALA B O 1
ATOM 810 N N . PRO B 1 13 ? -8.008 29.516 -6.332 1 39.66 13 PRO B N 1
ATOM 811 C CA . PRO B 1 13 ? -7.391 28.25 -6.727 1 39.66 13 PRO B CA 1
ATOM 812 C C . PRO B 1 13 ? -7.66 27.125 -5.73 1 39.66 13 PRO B C 1
ATOM 814 O O . PRO B 1 13 ? -7.551 27.328 -4.516 1 39.66 13 PRO B O 1
ATOM 817 N N . ALA B 1 14 ? -8.523 26.156 -6.027 1 40.56 14 ALA B N 1
ATOM 818 C CA . ALA B 1 14 ? -8.648 24.938 -5.246 1 40.56 14 ALA B CA 1
ATOM 819 C C . ALA B 1 14 ? -7.301 24.484 -4.684 1 40.56 14 ALA B C 1
ATOM 821 O O . ALA B 1 14 ? -6.348 24.281 -5.438 1 40.56 14 ALA B O 1
ATOM 822 N N . VAL B 1 15 ? -6.852 24.984 -3.641 1 42.44 15 VAL B N 1
ATOM 823 C CA . VAL B 1 15 ? -5.703 24.359 -2.982 1 42.44 15 VAL B CA 1
ATOM 824 C C . VAL B 1 15 ? -5.656 22.875 -3.316 1 42.44 15 VAL B C 1
ATOM 826 O O . VAL B 1 15 ? -6.668 22.172 -3.207 1 42.44 15 VAL B O 1
ATOM 829 N N . ALA B 1 16 ? -5.164 22.406 -4.367 1 46.06 16 ALA B N 1
ATOM 830 C CA . ALA B 1 16 ? -4.836 20.984 -4.508 1 46.06 16 ALA B CA 1
ATOM 831 C C . ALA B 1 16 ? -4.668 20.328 -3.143 1 46.06 16 ALA B C 1
ATOM 833 O O . ALA B 1 16 ? -3.67 20.547 -2.453 1 46.06 16 ALA B O 1
ATOM 834 N N . SER B 1 17 ? -5.734 20.219 -2.305 1 46.41 17 SER B N 1
ATOM 835 C CA . SER B 1 17 ? -5.75 19.609 -0.977 1 46.41 17 SER B CA 1
ATOM 836 C C . SER B 1 17 ? -4.867 18.359 -0.926 1 46.41 17 SER B C 1
ATOM 838 O O . SER B 1 17 ? -4.922 17.516 -1.823 1 46.41 17 SER B O 1
ATOM 840 N N . ILE B 1 18 ? -3.717 18.406 -0.227 1 51.19 18 ILE B N 1
ATOM 841 C CA . ILE B 1 18 ? -2.734 17.391 0.121 1 51.19 18 ILE B CA 1
ATOM 842 C C . ILE B 1 18 ? -3.428 16.047 0.3 1 51.19 18 ILE B C 1
ATOM 844 O O . ILE B 1 18 ? -2.791 14.992 0.2 1 51.19 18 ILE B O 1
ATOM 848 N N . HIS B 1 19 ? -4.879 16.094 0.479 1 56.62 19 HIS B N 1
ATOM 849 C CA . HIS B 1 19 ? -5.633 14.891 0.833 1 56.62 19 HIS B CA 1
ATOM 850 C C . HIS B 1 19 ? -5.816 13.977 -0.375 1 56.62 19 HIS B C 1
ATOM 852 O O . HIS B 1 19 ? -6.031 12.773 -0.221 1 56.62 19 HIS B O 1
ATOM 858 N N . GLN B 1 20 ? -5.664 14.43 -1.541 1 63.25 20 GLN B N 1
ATOM 859 C CA . GLN B 1 20 ? -6.055 13.617 -2.689 1 63.25 20 GLN B CA 1
ATOM 860 C C . GLN B 1 20 ? -4.855 12.867 -3.266 1 63.25 20 GLN B C 1
ATOM 862 O O . GLN B 1 20 ? -5.016 12 -4.121 1 63.25 20 GLN B O 1
ATOM 867 N N . LEU B 1 21 ? -3.777 12.719 -2.5 1 82.62 21 LEU B N 1
ATOM 868 C CA . LEU B 1 21 ? -2.502 12.438 -3.15 1 82.62 21 LEU B CA 1
ATOM 869 C C . LEU B 1 21 ? -2.299 10.93 -3.322 1 82.62 21 LEU B C 1
ATOM 871 O O . LEU B 1 21 ? -1.905 10.477 -4.398 1 82.62 21 LEU B O 1
ATOM 875 N N . PRO B 1 22 ? -2.699 10.102 -2.332 1 90.12 22 PRO B N 1
ATOM 876 C CA . PRO B 1 22 ? -2.467 8.688 -2.613 1 90.12 22 PRO B CA 1
ATOM 877 C C . PRO B 1 22 ? -3.271 8.18 -3.809 1 90.12 22 PRO B C 1
ATOM 879 O O . PRO B 1 22 ? -2.756 7.41 -4.625 1 90.12 22 PRO B O 1
ATOM 882 N N . LEU B 1 23 ? -4.477 8.703 -3.941 1 91.31 23 LEU B N 1
ATOM 883 C CA . LEU B 1 23 ? -5.324 8.312 -5.062 1 91.31 23 LEU B CA 1
ATOM 884 C C . LEU B 1 23 ? -4.777 8.867 -6.375 1 91.31 23 LEU B C 1
ATOM 886 O O . LEU B 1 23 ? -4.938 8.25 -7.43 1 91.31 23 LEU B O 1
ATOM 890 N N . GLU B 1 24 ? -4.121 9.969 -6.266 1 92.69 24 GLU B N 1
ATOM 891 C CA . GLU B 1 24 ? -3.504 10.539 -7.461 1 92.69 24 GLU B CA 1
ATOM 892 C C . GLU B 1 24 ? -2.412 9.625 -8.008 1 92.69 24 GLU B C 1
ATOM 894 O O . GLU B 1 24 ? -2.234 9.516 -9.219 1 92.69 24 GLU B O 1
ATOM 899 N N . LEU B 1 25 ? -1.651 9.117 -7.059 1 94.5 25 LEU B N 1
ATOM 900 C CA . LEU B 1 25 ? -0.643 8.156 -7.508 1 94.5 25 LEU B CA 1
ATOM 901 C C . LEU B 1 25 ? -1.286 7.012 -8.281 1 94.5 25 LEU B C 1
ATOM 903 O O . LEU B 1 25 ? -0.78 6.605 -9.328 1 94.5 25 LEU B O 1
ATOM 907 N N . ILE B 1 26 ? -2.418 6.445 -7.762 1 96.31 26 ILE B N 1
ATOM 908 C CA . ILE B 1 26 ? -3.105 5.352 -8.438 1 96.31 26 ILE B CA 1
ATOM 909 C C . ILE B 1 26 ? -3.6 5.82 -9.805 1 96.31 26 ILE B C 1
ATOM 911 O O . ILE B 1 26 ? -3.484 5.094 -10.797 1 96.31 26 ILE B O 1
ATOM 915 N N . ASP B 1 27 ? -4.125 7.031 -9.828 1 96.12 27 ASP B N 1
ATOM 916 C CA . ASP B 1 27 ? -4.594 7.609 -11.078 1 96.12 27 ASP B CA 1
ATOM 917 C C . ASP B 1 27 ? -3.484 7.617 -12.133 1 96.12 27 ASP B C 1
ATOM 919 O O . ASP B 1 27 ? -3.725 7.297 -13.297 1 96.12 27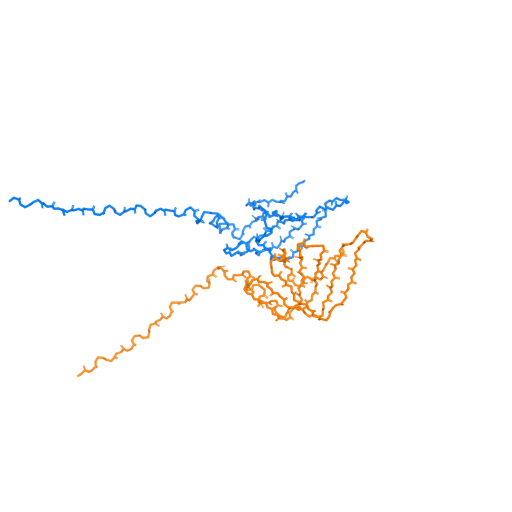 ASP B O 1
ATOM 923 N N . SER B 1 28 ? -2.355 7.922 -11.75 1 96.12 28 SER B N 1
ATOM 924 C CA . SER B 1 28 ? -1.235 8.008 -12.68 1 96.12 28 SER B CA 1
ATOM 925 C C . SER B 1 28 ? -0.825 6.621 -13.18 1 96.12 28 SER B C 1
ATOM 927 O O . SER B 1 28 ? -0.073 6.504 -14.148 1 96.12 28 SER B O 1
ATOM 929 N N . CYS B 1 29 ? -1.246 5.582 -12.562 1 97.62 29 CYS B N 1
ATOM 930 C CA . CYS B 1 29 ? -0.894 4.215 -12.938 1 97.62 29 CYS B CA 1
ATOM 931 C C . CYS B 1 29 ? -1.888 3.656 -13.945 1 97.62 29 CYS B C 1
ATOM 933 O O . CYS B 1 29 ? -1.691 2.561 -14.477 1 97.62 29 CYS B O 1
ATOM 935 N N . ILE B 1 30 ? -2.977 4.355 -14.172 1 98.31 30 ILE B N 1
ATOM 936 C CA . ILE B 1 30 ? -3.971 3.852 -15.109 1 98.31 30 ILE B CA 1
ATOM 937 C C . ILE B 1 30 ? -3.307 3.562 -16.453 1 98.31 30 ILE B C 1
ATOM 939 O O . ILE B 1 30 ? -2.582 4.402 -16.984 1 98.31 30 ILE B O 1
ATOM 943 N N . GLY B 1 31 ? -3.516 2.451 -16.922 1 98.62 31 GLY B N 1
ATOM 944 C CA . GLY B 1 31 ? -2.945 2.021 -18.188 1 98.62 31 GLY B CA 1
ATOM 945 C C . GLY B 1 31 ? -1.562 1.416 -18.047 1 98.62 31 GLY B C 1
ATOM 946 O O . GLY B 1 31 ? -0.978 0.95 -19.031 1 98.62 31 GLY B O 1
ATOM 947 N N . SER B 1 32 ? -1.023 1.375 -16.875 1 98.69 32 SER B N 1
ATOM 948 C CA . SER B 1 32 ? 0.321 0.861 -16.625 1 98.69 32 SER B CA 1
ATOM 949 C C . SER B 1 32 ? 0.289 -0.357 -15.711 1 98.69 32 SER B C 1
ATOM 951 O O . SER B 1 32 ? -0.75 -0.675 -15.133 1 98.69 32 SER B O 1
ATOM 953 N N . LYS B 1 33 ? 1.445 -1.014 -15.586 1 98.69 33 LYS B N 1
ATOM 954 C CA . LYS B 1 33 ? 1.604 -2.178 -14.719 1 98.69 33 LYS B CA 1
ATOM 955 C C . LYS B 1 33 ? 1.631 -1.767 -13.25 1 98.69 33 LYS B C 1
ATOM 957 O O . LYS B 1 33 ? 2.225 -0.746 -12.898 1 98.69 33 LYS B O 1
ATOM 962 N N . ILE B 1 34 ? 1.025 -2.674 -12.453 1 98.81 34 ILE B N 1
ATOM 963 C CA . ILE B 1 34 ? 1.016 -2.465 -11.008 1 98.81 34 ILE B CA 1
ATOM 964 C C . ILE B 1 34 ? 1.045 -3.812 -10.289 1 98.81 34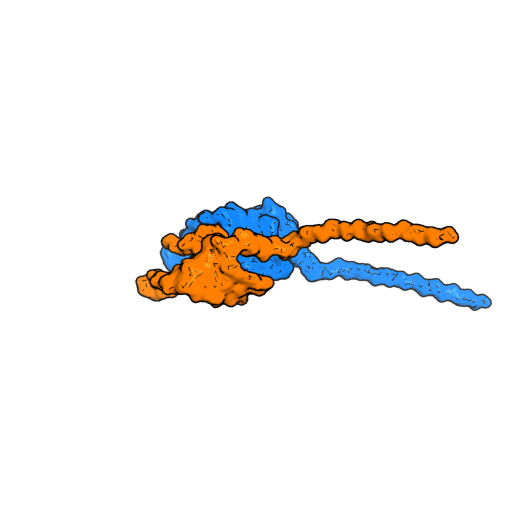 ILE B C 1
ATOM 966 O O . ILE B 1 34 ? 0.518 -4.805 -10.805 1 98.81 34 ILE B O 1
ATOM 970 N N . TRP B 1 35 ? 1.675 -3.828 -9.211 1 98.81 35 TRP B N 1
ATOM 971 C CA . TRP B 1 35 ? 1.712 -4.977 -8.305 1 98.81 35 TRP B CA 1
ATOM 972 C C . TRP B 1 35 ? 0.902 -4.703 -7.043 1 98.81 35 TRP B C 1
ATOM 974 O O . TRP B 1 35 ? 1.115 -3.693 -6.367 1 98.81 35 TRP B O 1
ATOM 984 N N . VAL B 1 36 ? -0.072 -5.535 -6.809 1 98.81 36 VAL B N 1
ATOM 985 C CA . VAL B 1 36 ? -0.982 -5.398 -5.676 1 98.81 36 VAL B CA 1
ATOM 986 C C . VAL B 1 36 ? -0.778 -6.559 -4.707 1 98.81 36 VAL B C 1
ATOM 988 O O . VAL B 1 36 ? -0.843 -7.723 -5.102 1 98.81 36 VAL B O 1
ATOM 991 N N . VAL B 1 37 ? -0.574 -6.234 -3.436 1 98 37 VAL B N 1
ATOM 992 C CA . VAL B 1 37 ? -0.463 -7.227 -2.371 1 98 37 VAL B CA 1
ATOM 993 C C . VAL B 1 37 ? -1.705 -7.172 -1.484 1 98 37 VAL B C 1
ATOM 995 O O . VAL B 1 37 ? -2.039 -6.121 -0.934 1 98 37 VAL B O 1
ATOM 998 N N . MET B 1 38 ? -2.305 -8.32 -1.337 1 97.81 38 MET B N 1
ATOM 999 C CA . MET B 1 38 ? -3.547 -8.438 -0.577 1 97.81 38 MET B CA 1
ATOM 1000 C C . MET B 1 38 ? -3.264 -8.789 0.879 1 97.81 38 MET B C 1
ATOM 1002 O O . MET B 1 38 ? -2.143 -9.164 1.224 1 97.81 38 MET B O 1
ATOM 1006 N N . LYS B 1 39 ? -4.32 -8.789 1.638 1 95.75 39 LYS B N 1
ATOM 1007 C CA . LYS B 1 39 ? -4.258 -9.289 3.008 1 95.75 39 LYS B CA 1
ATOM 1008 C C . LYS B 1 39 ? -4.031 -10.797 3.035 1 95.75 39 LYS B C 1
ATOM 1010 O O . LYS B 1 39 ? -3.375 -11.312 3.941 1 95.75 39 LYS B O 1
ATOM 1015 N N . SER B 1 40 ? -4.539 -11.375 2.047 1 91.94 40 SER B N 1
ATOM 1016 C CA . SER B 1 40 ? -4.41 -12.82 1.926 1 91.94 40 SER B CA 1
ATOM 1017 C C . SER B 1 40 ? -3.037 -13.211 1.383 1 91.94 40 SER B C 1
ATOM 1019 O O . SER B 1 40 ? -2.164 -12.352 1.217 1 91.94 40 SER B O 1
ATOM 1021 N N . GLU B 1 41 ? -2.883 -14.469 1.123 1 90 41 GLU B N 1
ATOM 1022 C CA . GLU B 1 41 ? -1.64 -15 0.578 1 90 41 GLU B CA 1
ATOM 1023 C C . GLU B 1 41 ? -1.562 -14.789 -0.932 1 90 41 GLU B C 1
ATOM 1025 O O . GLU B 1 41 ? -0.767 -15.438 -1.614 1 90 41 GLU B O 1
ATOM 1030 N N . LYS B 1 42 ? -2.34 -13.844 -1.418 1 96.38 42 LYS B N 1
ATOM 1031 C CA . LYS B 1 42 ? -2.363 -13.625 -2.861 1 96.38 42 LYS B CA 1
ATOM 1032 C C . LYS B 1 42 ? -1.796 -12.258 -3.225 1 96.38 42 LYS B C 1
ATOM 1034 O O . LYS B 1 42 ? -2.006 -11.281 -2.5 1 96.38 42 LYS B O 1
ATOM 1039 N N . GLU B 1 43 ? -1.144 -12.227 -4.328 1 98.31 43 GLU B N 1
ATOM 1040 C CA . GLU B 1 43 ? -0.657 -11.016 -4.973 1 98.31 43 GLU B CA 1
ATOM 1041 C C . GLU B 1 43 ? -0.973 -11.016 -6.469 1 98.31 43 GLU B C 1
ATOM 1043 O O . GLU B 1 43 ? -1.134 -12.078 -7.07 1 98.31 43 GLU B O 1
ATOM 1048 N N . PHE B 1 44 ? -0.961 -9.844 -6.992 1 98.69 44 PHE B N 1
ATOM 1049 C CA . PHE B 1 44 ? -1.35 -9.727 -8.391 1 98.69 44 PHE B CA 1
ATOM 1050 C C . PHE B 1 44 ? -0.487 -8.688 -9.109 1 98.69 44 PHE B C 1
ATOM 1052 O O . PHE B 1 44 ? -0.217 -7.617 -8.562 1 98.69 44 PHE B O 1
ATOM 1059 N N . THR B 1 45 ? -0.107 -8.984 -10.281 1 98.88 45 THR B N 1
ATOM 1060 C CA . THR B 1 45 ? 0.389 -7.984 -11.219 1 98.88 45 THR B CA 1
ATOM 1061 C C . THR B 1 45 ? -0.516 -7.895 -12.445 1 98.88 45 THR B C 1
ATOM 1063 O O . THR B 1 45 ? -1.146 -8.883 -12.828 1 98.88 45 THR B O 1
ATOM 1066 N N . GLY B 1 46 ? -0.595 -6.785 -12.969 1 98.88 46 GLY B N 1
ATOM 1067 C CA . GLY B 1 46 ? -1.391 -6.539 -14.164 1 98.88 46 GLY B CA 1
ATOM 1068 C C . GLY B 1 46 ?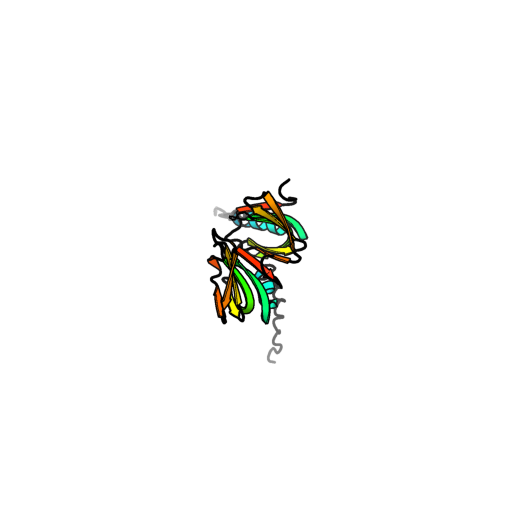 -1.424 -5.078 -14.562 1 98.88 46 GLY B C 1
ATOM 1069 O O . GLY B 1 46 ? -0.744 -4.246 -13.961 1 98.88 46 GLY B O 1
ATOM 1070 N N . THR B 1 47 ? -2.146 -4.801 -15.594 1 98.94 47 THR B N 1
ATOM 1071 C CA . THR B 1 47 ? -2.354 -3.424 -16.031 1 98.94 47 THR B CA 1
ATOM 1072 C C . THR B 1 47 ? -3.578 -2.818 -15.352 1 98.94 47 THR B C 1
ATOM 1074 O O . THR B 1 47 ? -4.68 -3.367 -15.438 1 98.94 47 THR B O 1
ATOM 1077 N N . LEU B 1 48 ? -3.434 -1.705 -14.766 1 98.88 48 LEU B N 1
ATOM 1078 C CA . LEU B 1 48 ? -4.555 -1.042 -14.109 1 98.88 48 LEU B CA 1
ATOM 1079 C C . LEU B 1 48 ? -5.48 -0.395 -15.133 1 98.88 48 LEU B C 1
ATOM 1081 O O . LEU B 1 48 ? -5.043 0.436 -15.93 1 98.88 48 LEU B O 1
ATOM 1085 N N . LYS B 1 49 ? -6.695 -0.661 -15.055 1 98.81 49 LYS B N 1
ATOM 1086 C CA . LYS B 1 49 ? -7.668 -0.087 -15.984 1 98.81 49 LYS B CA 1
ATOM 1087 C C . LYS B 1 49 ? -8.461 1.034 -15.32 1 98.81 49 LYS B C 1
ATOM 1089 O O . LYS B 1 49 ? -8.555 2.139 -15.852 1 98.81 49 LYS B O 1
ATOM 1094 N N . TYR B 1 50 ? -9 0.67 -14.156 1 97.38 50 TYR B N 1
ATOM 1095 C CA . TYR B 1 50 ? -9.719 1.692 -13.406 1 97.38 50 TYR B CA 1
ATOM 1096 C C . TYR B 1 50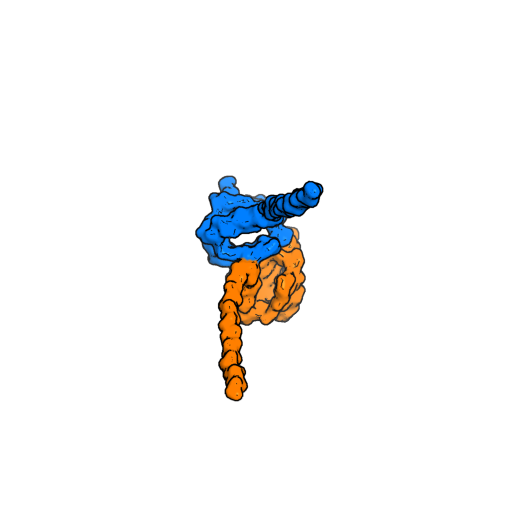 ? -9.734 1.362 -11.914 1 97.38 50 TYR B C 1
ATOM 1098 O O . TYR B 1 50 ? -9.406 0.241 -11.523 1 97.38 50 TYR B O 1
ATOM 1106 N N . PHE B 1 51 ? -10.102 2.383 -11.133 1 97.44 51 PHE B N 1
ATOM 1107 C CA . PHE B 1 51 ? -10.273 2.244 -9.695 1 97.44 51 PHE B CA 1
ATOM 1108 C C . PHE B 1 51 ? -11.273 3.273 -9.164 1 97.44 51 PHE B C 1
ATOM 1110 O O . PHE B 1 51 ? -11.648 4.199 -9.883 1 97.44 51 PHE B O 1
ATOM 1117 N N . ASP B 1 52 ? -11.695 3.076 -7.969 1 95.69 52 ASP B N 1
ATOM 1118 C CA . ASP B 1 52 ? -12.602 4.051 -7.367 1 95.69 52 ASP B CA 1
ATOM 1119 C C . ASP B 1 52 ? -12.039 4.594 -6.059 1 95.69 52 ASP B C 1
ATOM 1121 O O . ASP B 1 52 ? -10.875 4.352 -5.727 1 95.69 52 ASP B O 1
ATOM 1125 N N . ASP B 1 53 ? -12.781 5.34 -5.371 1 91.06 53 ASP B N 1
ATOM 1126 C CA . ASP B 1 53 ? -12.328 6.082 -4.199 1 91.06 53 ASP B CA 1
ATOM 1127 C C . ASP B 1 53 ? -12 5.137 -3.043 1 91.06 53 ASP B C 1
ATOM 1129 O O . ASP B 1 53 ? -11.328 5.527 -2.086 1 91.06 53 ASP B O 1
ATOM 1133 N N . TYR B 1 54 ? -12.414 3.889 -3.072 1 92.19 54 TYR B N 1
ATOM 1134 C CA . TYR B 1 54 ? -12.18 2.893 -2.035 1 92.19 54 TYR B CA 1
ATOM 1135 C C . TYR B 1 54 ? -10.992 2.008 -2.391 1 92.19 54 TYR B C 1
ATOM 1137 O O . TYR B 1 54 ? -10.703 1.035 -1.688 1 92.19 54 TYR B O 1
ATOM 1145 N N . VAL B 1 55 ? -10.375 2.266 -3.572 1 95.5 55 VAL B N 1
ATOM 1146 C CA . VAL B 1 55 ? -9.195 1.579 -4.094 1 95.5 55 VAL B CA 1
ATOM 1147 C C . VAL B 1 55 ? -9.594 0.203 -4.625 1 95.5 55 VAL B C 1
ATOM 1149 O O . VAL B 1 55 ? -8.781 -0.725 -4.629 1 95.5 55 VAL B O 1
ATOM 1152 N N . ASN B 1 56 ? -10.922 -0.005 -4.883 1 97.75 56 ASN B N 1
ATOM 1153 C CA . ASN B 1 56 ? -11.289 -1.125 -5.746 1 97.75 56 ASN B CA 1
ATOM 1154 C C . ASN B 1 56 ? -10.688 -0.975 -7.141 1 97.75 56 ASN B C 1
ATOM 1156 O O . ASN B 1 56 ? -10.766 0.097 -7.742 1 97.75 56 ASN B O 1
ATOM 1160 N N . MET B 1 57 ? -10.195 -2.066 -7.602 1 98.62 57 MET B N 1
ATOM 1161 C CA . MET B 1 57 ? -9.414 -1.939 -8.828 1 98.62 57 MET B CA 1
ATOM 1162 C C . MET B 1 57 ? -9.789 -3.029 -9.828 1 98.62 57 MET B C 1
ATOM 1164 O O . MET B 1 57 ? -9.992 -4.184 -9.445 1 98.62 57 MET B O 1
ATOM 1168 N N . VAL B 1 58 ? -9.773 -2.615 -11.039 1 98.94 58 VAL B N 1
ATOM 1169 C CA . VAL B 1 58 ? -9.875 -3.561 -12.141 1 98.94 58 VAL B CA 1
ATOM 1170 C C . VAL B 1 58 ? -8.523 -3.666 -12.852 1 98.94 58 VAL B C 1
ATOM 1172 O O . VAL B 1 58 ? -7.98 -2.66 -13.32 1 98.94 58 VAL B O 1
ATOM 1175 N N . LEU B 1 59 ? -8.008 -4.871 -12.938 1 98.88 59 LEU B N 1
ATOM 1176 C CA . LEU B 1 59 ? -6.766 -5.141 -13.648 1 98.88 59 LEU B CA 1
ATOM 1177 C C . LEU B 1 59 ? -7.012 -6.035 -14.859 1 98.88 59 LEU B C 1
ATOM 1179 O O . LEU B 1 59 ? -7.926 -6.863 -14.844 1 98.88 59 LEU B O 1
ATOM 1183 N N . GLU B 1 60 ? -6.172 -5.844 -15.875 1 98.94 60 GLU B N 1
ATOM 1184 C CA . GLU B 1 60 ? -6.145 -6.73 -17.031 1 98.94 60 GLU B CA 1
ATOM 1185 C C . GLU B 1 60 ? -4.777 -7.383 -17.203 1 98.94 60 GLU B C 1
ATOM 1187 O O . GLU B 1 60 ? -3.785 -6.91 -16.641 1 98.94 60 GLU B O 1
ATOM 1192 N N . ASP B 1 61 ? -4.805 -8.578 -18.031 1 98.81 61 ASP B N 1
ATOM 1193 C CA . ASP B 1 61 ? -3.574 -9.336 -18.25 1 98.81 61 ASP B CA 1
ATOM 1194 C C . ASP B 1 61 ? -2.863 -9.617 -16.922 1 98.81 61 ASP B C 1
ATOM 1196 O O . ASP B 1 61 ? -1.704 -9.234 -16.734 1 98.81 61 ASP B O 1
ATOM 1200 N N . VAL B 1 62 ? -3.586 -10.414 -16.125 1 98.88 62 VAL B N 1
ATOM 1201 C CA . VAL B 1 62 ? -3.236 -10.531 -14.703 1 98.88 62 VAL B CA 1
ATOM 1202 C C . VAL B 1 62 ? -2.418 -11.805 -14.484 1 98.88 62 VAL B C 1
ATOM 1204 O O . VAL B 1 62 ? -2.734 -12.859 -15.031 1 98.88 62 VAL B O 1
ATOM 1207 N N . THR B 1 63 ? -1.392 -11.656 -13.766 1 98.88 63 THR B N 1
ATOM 1208 C CA . THR B 1 63 ? -0.736 -12.797 -13.141 1 98.88 63 THR B CA 1
ATOM 1209 C C . THR B 1 63 ? -1.03 -12.852 -11.648 1 98.88 63 THR B C 1
ATOM 1211 O O . THR B 1 63 ? -0.765 -11.883 -10.922 1 98.88 63 THR B O 1
ATOM 1214 N N . GLU B 1 64 ? -1.559 -13.875 -11.18 1 98.81 64 GLU B N 1
ATOM 1215 C CA . GLU B 1 64 ? -1.81 -14.125 -9.758 1 98.81 64 GLU B CA 1
ATOM 1216 C C . GLU B 1 64 ? -0.701 -14.969 -9.141 1 98.81 64 GLU B C 1
ATOM 1218 O O . GLU B 1 64 ? -0.283 -15.977 -9.727 1 98.81 64 GLU B O 1
ATOM 1223 N N . PHE B 1 65 ? -0.278 -14.562 -8.023 1 98.12 65 PHE B N 1
ATOM 1224 C CA . PHE B 1 65 ? 0.661 -15.32 -7.203 1 98.12 65 PHE B CA 1
ATOM 1225 C C . PHE B 1 65 ? 0.02 -15.734 -5.887 1 98.12 65 PHE B C 1
ATOM 1227 O O . PHE B 1 65 ? -0.535 -14.898 -5.172 1 98.12 65 PHE B O 1
ATOM 1234 N N . GLU B 1 66 ? 0.112 -17.016 -5.605 1 96.81 66 GLU B N 1
ATOM 1235 C CA . GLU B 1 66 ? -0.434 -17.531 -4.352 1 96.81 66 GLU B CA 1
ATOM 1236 C C . GLU B 1 66 ? 0.596 -18.375 -3.607 1 96.81 66 GLU B C 1
ATOM 1238 O O . GLU B 1 66 ? 1.19 -19.297 -4.18 1 96.81 66 GLU B O 1
ATOM 1243 N N . ASN B 1 67 ? 0.872 -18.016 -2.43 1 90.56 67 ASN B N 1
ATOM 1244 C CA . ASN B 1 67 ? 1.71 -18.875 -1.592 1 90.56 67 ASN B CA 1
ATOM 1245 C C . ASN B 1 67 ? 0.921 -20.047 -1.021 1 90.56 67 ASN B C 1
ATOM 1247 O O . ASN B 1 67 ? -0.1 -19.844 -0.361 1 90.56 67 ASN B O 1
ATOM 1251 N N . THR B 1 68 ? 1.458 -21.266 -1.3 1 91.12 68 THR B N 1
ATOM 1252 C CA . THR B 1 68 ? 0.876 -22.5 -0.787 1 91.12 68 THR B CA 1
ATOM 1253 C C . THR B 1 68 ? 1.907 -23.297 0.008 1 91.12 68 THR B C 1
ATOM 1255 O O . THR B 1 68 ? 3.104 -23 -0.048 1 91.12 68 THR B O 1
ATOM 1258 N N . PRO B 1 69 ? 1.501 -24.266 0.753 1 89.06 69 PRO B N 1
ATOM 1259 C CA . PRO B 1 69 ? 2.459 -25.125 1.452 1 89.06 69 PRO B CA 1
ATOM 1260 C C . PRO B 1 69 ? 3.486 -25.75 0.512 1 89.06 69 PRO B C 1
ATOM 1262 O O . PRO B 1 69 ? 4.621 -26.016 0.917 1 89.06 69 PRO B O 1
ATOM 1265 N N . GLU B 1 70 ? 3.18 -26 -0.745 1 91.94 70 GLU B N 1
ATOM 1266 C CA . GLU B 1 70 ? 4.047 -26.656 -1.727 1 91.94 70 GLU B CA 1
ATOM 1267 C C . GLU B 1 70 ? 4.93 -25.625 -2.441 1 91.94 70 GLU B C 1
ATOM 1269 O O . GLU B 1 70 ? 5.832 -26 -3.193 1 91.94 70 GLU B O 1
ATOM 1274 N N . GLY B 1 71 ? 4.656 -24.375 -2.213 1 90 71 GLY B N 1
ATOM 1275 C CA . GLY B 1 71 ? 5.398 -23.328 -2.896 1 90 71 GLY B CA 1
ATOM 1276 C C . GLY B 1 71 ? 4.504 -22.281 -3.525 1 90 71 GLY B C 1
ATOM 1277 O O . GLY B 1 71 ? 3.322 -22.172 -3.188 1 90 71 GLY B O 1
ATOM 1278 N N . ARG B 1 72 ? 5.078 -21.5 -4.375 1 92.94 72 ARG B N 1
ATOM 1279 C CA . ARG B 1 72 ? 4.336 -20.422 -5.027 1 92.94 72 ARG B CA 1
ATOM 1280 C C . ARG B 1 72 ? 3.641 -20.922 -6.289 1 92.94 72 ARG B C 1
ATOM 1282 O O . ARG B 1 72 ? 4.277 -21.516 -7.168 1 92.94 72 ARG B O 1
ATOM 1289 N N . LYS B 1 73 ? 2.396 -20.766 -6.309 1 96.38 73 LYS B N 1
ATOM 1290 C CA . LYS B 1 73 ? 1.592 -21.062 -7.492 1 96.38 73 LYS B CA 1
ATOM 1291 C C . LYS B 1 73 ? 1.324 -19.781 -8.297 1 96.38 73 LYS B C 1
ATOM 1293 O O . LYS B 1 73 ? 0.966 -18.75 -7.73 1 96.38 73 LYS B O 1
ATOM 1298 N N . THR B 1 74 ? 1.48 -19.844 -9.609 1 97.75 74 THR B N 1
ATOM 1299 C CA . THR B 1 74 ? 1.229 -18.719 -10.5 1 97.75 74 THR B CA 1
ATOM 1300 C C . THR B 1 74 ? 0.115 -19.047 -11.492 1 97.75 74 THR B C 1
ATOM 1302 O O . THR B 1 74 ? 0.111 -20.109 -12.094 1 97.75 74 THR B O 1
ATOM 1305 N N . THR B 1 75 ? -0.828 -18.172 -11.648 1 98 75 THR B N 1
ATOM 1306 C CA . THR B 1 75 ? -1.957 -18.328 -12.555 1 98 75 THR B CA 1
ATOM 1307 C C . THR B 1 75 ? -2.146 -17.078 -13.414 1 98 75 THR B C 1
ATOM 1309 O O . THR B 1 75 ? -2.004 -15.961 -12.922 1 98 75 THR B O 1
ATOM 1312 N N . LYS B 1 76 ? -2.473 -17.297 -14.602 1 98.69 76 LYS B N 1
ATOM 1313 C CA . LYS B 1 76 ? -2.789 -16.172 -15.484 1 98.69 76 LYS B CA 1
ATOM 1314 C C . LYS B 1 76 ? -4.297 -15.953 -15.578 1 98.69 76 LYS B C 1
ATOM 1316 O O . LY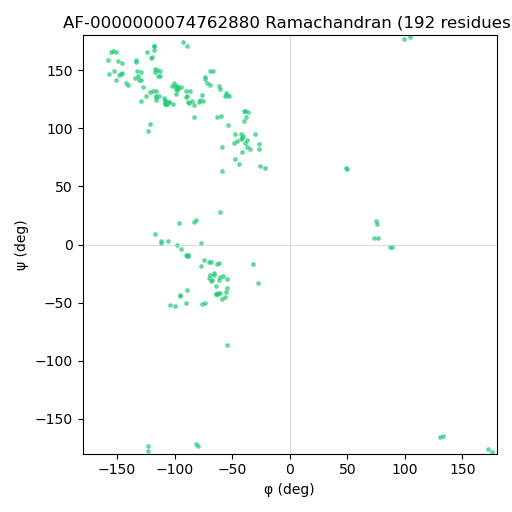S B 1 76 ? -5.066 -16.922 -15.656 1 98.69 76 LYS B O 1
ATOM 1321 N N . LEU B 1 77 ? -4.73 -14.75 -15.516 1 98.62 77 LEU B N 1
ATOM 1322 C CA . LEU B 1 77 ? -6.121 -14.328 -15.664 1 98.62 77 LEU B CA 1
ATOM 1323 C C . LEU B 1 77 ? -6.242 -13.203 -16.688 1 98.62 77 LEU B C 1
ATOM 1325 O O . LEU B 1 77 ? -5.352 -12.359 -16.797 1 98.62 77 LEU B O 1
ATOM 1329 N N . GLU B 1 78 ? -7.359 -13.188 -17.344 1 98.75 78 GLU B N 1
ATOM 1330 C CA . GLU B 1 78 ? -7.582 -12.094 -18.281 1 98.75 78 GLU B CA 1
ATOM 1331 C C . GLU B 1 78 ? -7.891 -10.789 -17.562 1 98.75 78 GLU B C 1
ATOM 1333 O O . GLU B 1 78 ? -7.367 -9.734 -17.922 1 98.75 78 GLU B O 1
ATOM 1338 N N . GLN B 1 79 ? -8.852 -10.82 -16.625 1 98.88 79 GLN B N 1
ATOM 1339 C CA . GLN B 1 79 ? -9.305 -9.648 -15.883 1 98.88 79 GLN B CA 1
ATOM 1340 C C . GLN B 1 79 ? -9.695 -10.008 -14.453 1 98.88 79 GLN B C 1
ATOM 1342 O O . GLN B 1 79 ? -10.172 -11.117 -14.195 1 98.88 79 GLN B O 1
ATOM 1347 N N . ILE B 1 80 ? -9.656 -9.023 -13.523 1 98.88 80 ILE B N 1
ATOM 1348 C CA . ILE B 1 80 ? -10.039 -9.258 -12.141 1 98.88 80 ILE B CA 1
ATOM 1349 C C . ILE B 1 80 ? -10.453 -7.934 -11.492 1 98.88 80 ILE B C 1
ATOM 1351 O O . ILE B 1 80 ? -9.969 -6.867 -11.883 1 98.88 80 ILE B O 1
ATOM 1355 N N . LEU B 1 81 ? -11.375 -7.996 -10.602 1 98.81 81 LEU B N 1
ATOM 1356 C CA . LEU B 1 81 ? -11.727 -6.891 -9.719 1 98.81 81 LEU B CA 1
ATOM 1357 C C . LEU B 1 81 ? -11.227 -7.141 -8.305 1 98.81 81 LEU B C 1
ATOM 1359 O O . LEU B 1 81 ? -11.562 -8.156 -7.695 1 98.81 81 LEU B O 1
ATOM 1363 N N . LEU B 1 82 ? -10.414 -6.301 -7.785 1 98.69 82 LEU B N 1
ATOM 1364 C CA . LEU B 1 82 ? -9.891 -6.402 -6.43 1 98.69 82 LEU B CA 1
ATOM 1365 C C . LEU B 1 82 ? -10.609 -5.441 -5.492 1 98.69 82 LEU B C 1
ATOM 1367 O O . LEU B 1 82 ? -10.781 -4.262 -5.816 1 98.69 82 LEU B O 1
ATOM 1371 N N . ASN B 1 83 ? -10.922 -5.902 -4.383 1 97.88 83 ASN B N 1
ATOM 1372 C CA . ASN B 1 83 ? -11.594 -5.113 -3.354 1 97.88 83 ASN B CA 1
ATOM 1373 C C . ASN B 1 83 ? -10.594 -4.324 -2.51 1 97.88 83 ASN B C 1
ATOM 1375 O O . ASN B 1 83 ? -9.703 -4.902 -1.89 1 97.88 83 ASN B O 1
ATOM 1379 N N . GLY B 1 84 ? -10.781 -3.059 -2.467 1 97.31 84 GLY B N 1
ATOM 1380 C CA . GLY B 1 84 ? -9.867 -2.148 -1.796 1 97.31 84 GLY B CA 1
ATOM 1381 C C . GLY B 1 84 ? -9.719 -2.438 -0.314 1 97.31 84 GLY B C 1
ATOM 1382 O O . GLY B 1 84 ? -8.648 -2.223 0.26 1 97.31 84 GLY B O 1
ATOM 1383 N N . ASN B 1 85 ? -10.695 -2.971 0.271 1 96.56 85 ASN B N 1
ATOM 1384 C CA . ASN B 1 85 ? -10.656 -3.287 1.694 1 96.56 85 ASN B CA 1
ATOM 1385 C C . ASN B 1 85 ? -9.625 -4.359 2.006 1 96.56 85 ASN B C 1
ATOM 1387 O O . ASN B 1 85 ? -9.117 -4.438 3.129 1 96.56 85 ASN B O 1
ATOM 1391 N N . ASN B 1 86 ? -9.336 -5.113 1.049 1 97.75 86 ASN B N 1
ATOM 1392 C CA . ASN B 1 86 ? -8.453 -6.254 1.271 1 97.75 86 ASN B CA 1
ATOM 1393 C C . ASN B 1 86 ? -7.062 -6.004 0.696 1 97.75 86 ASN B C 1
ATOM 1395 O O . ASN B 1 86 ? -6.219 -6.906 0.685 1 97.75 86 ASN B O 1
ATOM 1399 N N . ILE B 1 87 ? -6.867 -4.812 0.163 1 98.06 87 ILE B N 1
ATOM 1400 C CA . ILE B 1 87 ? -5.559 -4.473 -0.381 1 98.06 87 ILE B CA 1
ATOM 1401 C C . ILE B 1 87 ? -4.66 -3.928 0.73 1 98.06 87 ILE B C 1
ATOM 1403 O O . ILE B 1 87 ? -5.051 -3.014 1.458 1 98.06 87 ILE B O 1
ATOM 1407 N N . CYS B 1 88 ? -3.436 -4.441 0.81 1 97.75 88 CYS B N 1
ATOM 1408 C CA . CYS B 1 88 ? -2.465 -4.008 1.81 1 97.75 88 CYS B CA 1
ATOM 1409 C C . CYS B 1 88 ? -1.541 -2.938 1.244 1 97.75 88 CYS B C 1
ATOM 1411 O O . CYS B 1 88 ? -1.209 -1.971 1.933 1 97.75 88 CYS B O 1
ATOM 1413 N N . MET B 1 89 ? -1.082 -3.127 0.06 1 97.69 89 MET B N 1
ATOM 1414 C CA . MET B 1 89 ? -0.157 -2.164 -0.533 1 97.69 89 MET B CA 1
ATOM 1415 C C . MET B 1 89 ? -0.168 -2.268 -2.055 1 97.69 89 MET B C 1
ATOM 1417 O O . MET B 1 89 ? -0.556 -3.297 -2.609 1 97.69 89 MET B O 1
ATOM 1421 N N . LEU B 1 90 ? 0.24 -1.278 -2.721 1 98.44 90 LEU B N 1
ATOM 1422 C CA . LEU B 1 90 ? 0.367 -1.149 -4.168 1 98.44 90 LEU B CA 1
ATOM 1423 C C . LEU B 1 90 ? 1.771 -0.69 -4.551 1 98.44 90 LEU B C 1
ATOM 1425 O O . LEU B 1 90 ? 2.312 0.236 -3.945 1 98.44 90 LEU B O 1
ATOM 1429 N N . ILE B 1 91 ? 2.322 -1.323 -5.543 1 98.44 91 ILE B N 1
ATOM 1430 C CA . ILE B 1 91 ? 3.65 -0.976 -6.039 1 98.44 91 ILE B CA 1
ATOM 1431 C C . ILE B 1 91 ? 3.568 -0.607 -7.516 1 98.44 91 ILE B C 1
ATOM 1433 O O . ILE B 1 91 ? 3.447 -1.483 -8.375 1 98.44 91 ILE B O 1
ATOM 1437 N N . PRO B 1 92 ? 3.631 0.671 -7.785 1 98.06 92 PRO B N 1
ATOM 1438 C CA . PRO B 1 92 ? 3.643 1.088 -9.188 1 98.06 92 PRO B CA 1
ATOM 1439 C C . PRO B 1 92 ? 4.766 0.437 -9.992 1 98.06 92 PRO B C 1
ATOM 1441 O O . PRO B 1 92 ? 5.918 0.423 -9.547 1 98.06 92 PRO B O 1
ATOM 1444 N N . GLY B 1 93 ? 4.43 -0.102 -11.086 1 97.44 93 GLY B N 1
ATOM 1445 C CA . GLY B 1 93 ? 5.414 -0.706 -11.969 1 97.44 93 GLY B CA 1
ATOM 1446 C C . GLY B 1 93 ? 5.949 -2.027 -11.445 1 97.44 93 GLY B C 1
ATOM 1447 O O . GLY B 1 93 ? 6.863 -2.609 -12.039 1 97.44 93 GLY B O 1
ATOM 1448 N N . GLY B 1 94 ? 5.402 -2.486 -10.383 1 96.88 94 GLY B N 1
ATOM 1449 C CA . GLY B 1 94 ? 5.891 -3.73 -9.812 1 96.88 94 GLY B CA 1
ATOM 1450 C C . GLY B 1 94 ? 5.621 -4.938 -10.695 1 96.88 94 GLY B C 1
ATOM 1451 O O . GLY B 1 94 ? 4.598 -5 -11.383 1 96.88 94 GLY B O 1
ATOM 1452 N N . GLU B 1 95 ? 6.547 -5.875 -10.562 1 95.5 95 GLU B N 1
ATOM 1453 C CA . GLU B 1 95 ? 6.453 -7.043 -11.43 1 95.5 95 GLU B CA 1
ATOM 1454 C C . GLU B 1 95 ? 6.109 -8.297 -10.633 1 95.5 95 GLU B C 1
ATOM 1456 O O . GLU B 1 95 ? 6.004 -9.391 -11.203 1 95.5 95 GLU B O 1
ATOM 1461 N N . GLY B 1 96 ? 5.93 -8.141 -9.359 1 95.62 96 GLY B N 1
ATOM 1462 C CA . GLY B 1 96 ? 5.578 -9.289 -8.539 1 95.62 96 GLY B CA 1
ATOM 1463 C C . GLY B 1 96 ? 6.738 -9.812 -7.711 1 95.62 96 GLY B C 1
ATOM 1464 O O . GLY B 1 96 ? 7.832 -9.242 -7.738 1 95.62 96 GLY B O 1
ATOM 1465 N N . PRO B 1 97 ? 6.414 -10.812 -6.957 1 89.44 97 PRO B N 1
ATOM 1466 C CA . PRO B 1 97 ? 7.457 -11.367 -6.09 1 89.44 97 PRO B CA 1
ATOM 1467 C C . PRO B 1 97 ? 8.523 -12.141 -6.863 1 89.44 97 PRO B C 1
ATOM 1469 O O . PRO B 1 97 ? 8.234 -12.711 -7.918 1 89.44 97 PRO B O 1
ATOM 1472 N N . GLN B 1 98 ? 9.812 -11.977 -6.484 1 75.94 98 GLN B N 1
ATOM 1473 C CA . GLN B 1 98 ? 10.898 -12.719 -7.133 1 75.94 98 GLN B CA 1
ATOM 1474 C C . GLN B 1 98 ? 11.141 -14.055 -6.438 1 75.94 98 GLN B C 1
ATOM 1476 O O . GLN B 1 98 ? 10.867 -14.195 -5.242 1 75.94 98 GLN B O 1
#

Radius of gyration: 23.57 Å; Cα contacts (8 Å, |Δi|>4): 381; chains: 2; bounding box: 49×82×56 Å

Nearest PDB structures (foldseek):
  3pgg-assembly1_B  TM=9.459E-01  e=6.359E-10  Cryptosporidium parvum
  5o9z-assembly1_p  TM=9.440E-01  e=1.075E-07  Homo sapiens
  4n0a-assembly1_F-2  TM=9.365E-01  e=1.785E-07  Saccharomyces cerevisiae S288C
  6ppv-assembly1_C  TM=9.456E-01  e=4.926E-07  Schizosaccharomyces pombe 972h-
  5xjl-assembly1_B  TM=8.664E-01  e=6.587E-06  Homo sapiens

Sequence (196 aa):
MSAPNSGGSAAAPAVASIHQLPLELIDSCIGSKIWVVMKSEKEFTGTLKYFDDYVNMVLEDVTEFENTPEGRKTTKLEQILLNGNNICMLIPGGEGPQMSAPNSGGSAAAPAVASIHQLPLELIDSCIGSKIWVVMKSEKEFTGTLKYFDDYVNMVLEDVTEFENTPEGRKTTKLEQILLNGNNICMLIPGGEGPQ

Foldseek 3Di:
DDDPPPVPPPPDPPPPPPLCPPVVVVVVQAQHWKKWDWLAQKIKIARWHDADPLGWTKGAQMWMWGQDPVGIDIDTDGMDTDGSVGTDDMGRPDDDDD/DDDDDDPPPPPDPPPPPPVCPVVVVVVVQAQHWKKWDFLAQKIKIFRWHDADPLRWTKGAQMWMWGQDPVGIDIDTDGMDIDGSVGTDDMDRPDDDDD

InterPro domains:
  IPR001163 Sm domain, eukaryotic/archaea-type [PF01423] (25-92)
  IPR001163 Sm domain, eukaryotic/archaea-type [SM00651] (24-92)
  IPR010920 LSM domain superfamily [SSF50182] (19-93)
  IPR033871 Sm-like protein LSm5 [PTHR20971] (17-98)
  IPR033871 Sm-like protein LSm5 [cd01732] (19-94)
  IPR047575 Sm domain [PS52002] (21-96)

Solvent-accessible surface area (backbone atoms only — not comparable to full-atom values): 11110 Å² total; per-residue (Å²): 137,83,79,82,75,76,74,76,77,74,77,73,74,75,70,79,64,75,78,56,48,68,59,46,54,55,59,71,36,50,74,32,46,27,17,39,35,36,74,58,63,40,32,36,21,22,29,29,68,37,40,29,97,66,51,26,32,28,32,33,67,26,41,37,38,34,68,48,100,92,41,79,45,77,49,80,43,65,49,38,39,40,30,26,91,38,52,68,46,77,35,82,65,32,83,57,89,129,137,82,86,78,86,77,77,76,76,75,74,71,76,74,68,79,58,69,56,54,41,47,60,47,56,56,59,71,35,51,75,31,46,27,17,40,36,37,73,59,65,39,32,38,24,22,31,30,67,50,66,52,96,65,54,30,32,35,32,32,68,25,41,37,39,35,67,48,97,93,40,76,46,76,45,80,40,67,68,51,78,45,60,24,88,45,42,35,34,38,25,75,65,31,83,54,89,128

Organism: Mortierella alpina (NCBI:txid64518)

Secondary structure (DSSP, 8-state):
-----------------TTHHHHHHHHHTTTSEEEEEESSSEEEEEEEEEE-TT--EEEEEEEEEEEETTEEEEEEEEEEEEPGGGEEEEEET-----/-----------------GGGHHHHHHHHTTTSEEEEEESSSEEEEEEEEEE-TT--EEEEEEEEEEEETTEEEEEEEEEEEE-GGGEEEEEET-----